Protein AF-A0DHI0-F1 (afdb_monomer)

Mean predicted aligned error: 8.81 Å

Radius of gyration: 30.04 Å; Cα contacts (8 Å, |Δi|>4): 201; chains: 1; bounding box: 58×40×87 Å

Foldseek 3Di:
DDDPDDDPPVPDDLLRVLVSDDDDDDALFKWKFFADSVNQATDAPPTDPVSVDPLDDPVNVRVLRVVLSVLSVVLVVVLVCLVPPDPLVVLVVLLVVLVVLLVVLVVLVVCLVPPDDDNPVSVVSSVVSNVVSVVSVVVSVVVVVPPDRPRDPSQVSSQVVSQVSQVVCCVPPAVVSQWGWDADSRNRIIMIGGD

Secondary structure (DSSP, 8-state):
-PPPP---GGG--HHHHHHH--PPPP-SSEEEEEBPTTSSSB-SS-S-TTTS-TTS-HHHHHHHHHHHHHHHHHHHHHHHHHHT--TTGGGHHHHHHHHHHHHHHHHHHHHHHH-SS-HHHHHHHHHHHHHHHHHHHHHHHHHHHT-------HHHHHHHHHHHHHHHHIIIIIGGGTEEEEE-TTSSEEEEEE-

Organism: Paramecium tetraurelia (NCBI:txid5888)

Structure (mmCIF, N/CA/C/O backbone):
data_AF-A0DHI0-F1
#
_entry.id   AF-A0DHI0-F1
#
loop_
_atom_site.group_PDB
_atom_site.id
_atom_site.type_symbol
_atom_site.label_atom_id
_atom_site.label_alt_id
_atom_site.label_comp_id
_atom_site.label_asym_id
_atom_site.label_entity_id
_atom_site.label_seq_id
_atom_site.pdbx_PDB_ins_code
_atom_site.Cartn_x
_atom_site.Cartn_y
_atom_site.Cartn_z
_atom_site.occupancy
_atom_site.B_iso_or_equiv
_atom_site.auth_seq_id
_atom_site.auth_comp_id
_atom_site.auth_asym_id
_atom_site.auth_atom_id
_atom_site.pdbx_PDB_model_num
ATOM 1 N N . MET A 1 1 ? -7.443 -22.663 31.754 1.00 39.16 1 MET A N 1
ATOM 2 C CA . MET A 1 1 ? -6.409 -22.007 30.922 1.00 39.16 1 MET A CA 1
ATOM 3 C C . MET A 1 1 ? -5.598 -23.071 30.191 1.00 39.16 1 MET A C 1
ATOM 5 O O . MET A 1 1 ? -4.788 -23.740 30.820 1.00 39.16 1 MET A O 1
ATOM 9 N N . LYS A 1 2 ? -5.849 -23.292 28.895 1.00 35.94 2 LYS A N 1
ATOM 10 C CA . LYS A 1 2 ? -5.016 -24.165 28.055 1.00 35.94 2 LYS A CA 1
ATOM 11 C C . LYS A 1 2 ? -3.990 -23.280 27.349 1.00 35.94 2 LYS A C 1
ATOM 13 O O . LYS A 1 2 ? -4.373 -22.403 26.590 1.00 35.94 2 LYS A O 1
ATOM 18 N N . LYS A 1 3 ? -2.700 -23.476 27.632 1.00 39.72 3 LYS A N 1
ATOM 19 C CA . LYS A 1 3 ? -1.619 -22.824 26.880 1.00 39.72 3 LYS A CA 1
ATOM 20 C C . LYS A 1 3 ? -1.656 -23.336 25.437 1.00 39.72 3 LYS A C 1
ATOM 22 O O . LYS A 1 3 ? -1.643 -24.550 25.225 1.00 39.72 3 LYS A O 1
ATOM 27 N N . ALA A 1 4 ? -1.711 -22.422 24.471 1.00 42.56 4 ALA A N 1
ATOM 28 C CA . ALA A 1 4 ? -1.586 -22.747 23.057 1.00 42.56 4 ALA A CA 1
ATOM 29 C C . ALA A 1 4 ? -0.269 -23.506 22.808 1.00 42.56 4 ALA A C 1
ATOM 31 O O . ALA A 1 4 ? 0.790 -23.118 23.306 1.00 42.56 4 ALA A O 1
ATOM 32 N N . LYS A 1 5 ? -0.350 -24.619 22.067 1.00 47.66 5 LYS A N 1
ATOM 33 C CA . LYS A 1 5 ? 0.813 -25.398 21.627 1.00 47.66 5 LYS A CA 1
ATOM 34 C C . LYS A 1 5 ? 1.676 -24.512 20.727 1.00 47.66 5 LYS A C 1
ATOM 36 O O . LYS A 1 5 ? 1.210 -24.079 19.676 1.00 47.66 5 LYS A O 1
ATOM 41 N N . GLY A 1 6 ? 2.914 -24.260 21.148 1.00 44.62 6 GLY A N 1
ATOM 42 C CA . GLY A 1 6 ? 3.924 -23.534 20.380 1.00 44.62 6 GLY A CA 1
ATOM 43 C C . GLY A 1 6 ? 4.352 -24.313 19.138 1.00 44.62 6 GLY A C 1
ATOM 44 O O . GLY A 1 6 ? 5.342 -25.032 19.171 1.00 44.62 6 GLY A O 1
ATOM 45 N N . GLY A 1 7 ? 3.575 -24.201 18.063 1.00 51.09 7 GLY A N 1
ATOM 46 C CA . GLY A 1 7 ? 4.033 -24.483 16.706 1.00 51.09 7 GLY A CA 1
ATOM 47 C C . GLY A 1 7 ? 4.511 -23.185 16.063 1.00 51.09 7 GLY A C 1
ATOM 48 O O . GLY A 1 7 ? 3.902 -22.145 16.301 1.00 51.09 7 GLY A O 1
ATOM 49 N N . ASP A 1 8 ? 5.590 -23.252 15.284 1.00 55.91 8 ASP A N 1
ATOM 50 C CA . ASP A 1 8 ? 6.243 -22.126 14.606 1.00 55.91 8 ASP A CA 1
ATOM 51 C C . ASP A 1 8 ? 5.252 -21.164 13.929 1.00 55.91 8 ASP A C 1
ATOM 53 O O . ASP A 1 8 ? 4.818 -21.353 12.792 1.00 55.91 8 ASP A O 1
ATOM 57 N N . PHE A 1 9 ? 4.916 -20.076 14.623 1.00 60.09 9 PHE A N 1
ATOM 58 C CA . PHE A 1 9 ? 4.139 -18.966 14.068 1.00 60.09 9 PHE A CA 1
ATOM 59 C C . PHE A 1 9 ? 4.970 -18.109 13.100 1.00 60.09 9 PHE A C 1
ATOM 61 O O . PHE A 1 9 ? 4.417 -17.236 12.431 1.00 60.09 9 PHE A O 1
ATOM 68 N N . ASN A 1 10 ? 6.277 -18.358 12.991 1.00 62.91 10 ASN A N 1
ATOM 69 C CA . ASN A 1 10 ? 7.194 -17.539 12.200 1.00 62.91 10 ASN A CA 1
ATOM 70 C C . ASN A 1 10 ? 6.938 -17.611 10.686 1.00 62.91 10 ASN A C 1
ATOM 72 O O . ASN A 1 10 ? 7.265 -16.658 9.987 1.00 62.91 10 ASN A O 1
ATOM 76 N N . PHE A 1 11 ? 6.292 -18.672 10.186 1.00 71.12 11 PHE A N 1
ATOM 77 C CA . PHE A 1 11 ? 6.008 -18.848 8.751 1.00 71.12 11 PHE A CA 1
ATOM 78 C C . PHE A 1 11 ? 4.518 -18.782 8.386 1.00 71.12 11 PHE A C 1
ATOM 80 O O . PHE A 1 11 ? 4.158 -18.924 7.219 1.00 71.12 11 PHE A O 1
ATOM 87 N N . ALA A 1 12 ? 3.634 -18.581 9.366 1.00 76.88 12 ALA A N 1
ATOM 88 C CA . ALA A 1 12 ? 2.200 -18.496 9.113 1.00 76.88 12 ALA A CA 1
ATOM 89 C C . ALA A 1 12 ? 1.828 -17.119 8.541 1.00 76.88 12 ALA A C 1
ATOM 91 O O . ALA A 1 12 ? 2.285 -16.089 9.043 1.00 76.88 12 ALA A O 1
ATOM 92 N N . SER A 1 13 ? 0.951 -17.083 7.535 1.00 82.19 13 SER A N 1
ATOM 93 C CA . SER A 1 13 ? 0.388 -15.817 7.051 1.00 82.19 13 SER A CA 1
ATOM 94 C C . SER A 1 13 ? -0.479 -15.164 8.133 1.00 82.19 13 SER A C 1
ATOM 96 O O . SER A 1 13 ? -1.022 -15.850 8.999 1.00 82.19 13 SER A O 1
ATOM 98 N N . ARG A 1 14 ? -0.663 -13.839 8.091 1.00 80.94 14 ARG A N 1
ATOM 99 C CA . ARG A 1 14 ? -1.493 -13.126 9.081 1.00 80.94 14 ARG A CA 1
ATOM 100 C C . ARG A 1 14 ? -2.906 -13.710 9.204 1.00 80.94 14 ARG A C 1
ATOM 102 O O . ARG A 1 14 ? -3.381 -13.892 10.319 1.00 80.94 14 ARG A O 1
ATOM 109 N N . ALA A 1 15 ? -3.529 -14.087 8.087 1.00 85.19 15 ALA A N 1
ATOM 110 C CA . ALA A 1 15 ? -4.812 -14.794 8.069 1.00 85.19 15 ALA A CA 1
ATOM 111 C C . ALA A 1 15 ? -4.763 -16.125 8.851 1.00 85.19 15 ALA A C 1
ATOM 113 O O . ALA A 1 15 ? -5.601 -16.382 9.710 1.00 85.19 15 ALA A O 1
ATOM 114 N N . GLN A 1 16 ? -3.719 -16.935 8.646 1.00 84.31 16 GLN A N 1
ATOM 115 C CA . GLN A 1 16 ? -3.530 -18.191 9.384 1.00 84.31 16 GLN A CA 1
ATOM 116 C C . GLN A 1 16 ? -3.255 -17.972 10.876 1.00 84.31 16 GLN A C 1
ATOM 118 O O . GLN A 1 16 ? -3.626 -18.812 11.699 1.00 84.31 16 GLN A O 1
ATOM 123 N N . LYS A 1 17 ? -2.585 -16.870 11.237 1.00 86.12 17 LYS A N 1
ATOM 124 C CA . LYS A 1 17 ? -2.389 -16.479 12.639 1.00 86.12 17 LYS A CA 1
ATOM 125 C C . LYS A 1 17 ? -3.726 -16.108 13.278 1.00 86.12 17 LYS A C 1
ATOM 127 O O . LYS A 1 17 ? -4.023 -16.620 14.349 1.00 86.12 17 LYS A O 1
ATOM 132 N N . ILE A 1 18 ? -4.539 -15.301 12.590 1.00 85.69 18 ILE A N 1
ATOM 133 C CA . ILE A 1 18 ? -5.892 -14.893 13.005 1.00 85.69 18 ILE A CA 1
ATOM 134 C C . ILE A 1 18 ? -6.785 -16.110 13.268 1.00 85.69 18 ILE A C 1
ATOM 136 O O . ILE A 1 18 ? -7.438 -16.163 14.306 1.00 85.69 18 ILE A O 1
ATOM 140 N N . ASP A 1 19 ? -6.766 -17.112 12.387 1.00 85.75 19 ASP A N 1
ATOM 141 C CA . ASP A 1 19 ? -7.586 -18.322 12.540 1.00 85.75 19 ASP A CA 1
ATOM 142 C C . ASP A 1 19 ? -7.209 -19.171 13.767 1.00 85.75 19 ASP A C 1
ATOM 144 O O . ASP A 1 19 ? -8.043 -19.900 14.302 1.00 85.75 19 ASP A O 1
ATOM 148 N N . LYS A 1 20 ? -5.952 -19.091 14.220 1.00 85.31 20 LYS A N 1
ATOM 149 C CA . LYS A 1 20 ? -5.434 -19.843 15.376 1.00 85.31 20 LYS A CA 1
ATOM 150 C C . LYS A 1 20 ? -5.414 -19.028 16.670 1.00 85.31 20 LYS A C 1
ATOM 152 O O . LYS A 1 20 ? -5.083 -19.582 17.718 1.00 85.31 20 LYS A O 1
ATOM 157 N N . LEU A 1 21 ? -5.709 -17.731 16.601 1.00 86.25 21 LEU A N 1
ATOM 158 C CA . LEU A 1 21 ? -5.624 -16.825 17.735 1.00 86.25 21 LEU A CA 1
ATOM 159 C C . LEU A 1 21 ? -6.915 -16.870 18.563 1.00 86.25 21 LEU A C 1
ATOM 161 O O . LEU A 1 21 ? -8.022 -16.734 18.042 1.00 86.25 21 LEU A O 1
ATOM 165 N N . GLU A 1 22 ? -6.772 -17.004 19.879 1.00 87.50 22 GLU A N 1
ATOM 166 C CA . GL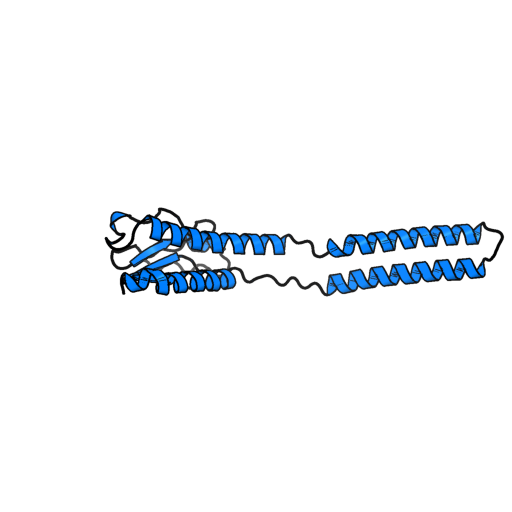U A 1 22 ? -7.878 -16.776 20.806 1.00 87.50 22 GLU A CA 1
ATOM 167 C C . GLU A 1 22 ? -8.019 -15.269 21.053 1.00 87.50 22 GLU A C 1
ATOM 169 O O . GLU A 1 22 ? -7.162 -14.639 21.670 1.00 87.50 22 GLU A O 1
ATOM 174 N N . PHE A 1 23 ? -9.099 -14.682 20.539 1.00 87.19 23 PHE A N 1
ATOM 175 C CA . PHE A 1 23 ? -9.393 -13.264 20.737 1.00 87.19 23 PHE A CA 1
ATOM 176 C C . PHE A 1 23 ? -9.901 -12.989 22.157 1.00 87.19 23 PHE A C 1
ATOM 178 O O . PHE A 1 23 ? -10.693 -13.786 22.675 1.00 87.19 23 PHE A O 1
ATOM 185 N N . PRO A 1 24 ? -9.542 -11.839 22.757 1.00 88.06 24 PRO A N 1
ATOM 186 C CA . PRO A 1 24 ? -10.169 -11.396 23.994 1.00 88.06 24 PRO A CA 1
ATOM 187 C C . PRO A 1 24 ? -11.685 -11.242 23.807 1.00 88.06 24 PRO A C 1
ATOM 189 O O . PRO A 1 24 ? -12.170 -10.908 22.721 1.00 88.06 24 PRO A O 1
ATOM 192 N N . GLN A 1 25 ? -12.439 -11.520 24.870 1.00 87.56 25 GLN A N 1
ATOM 193 C CA . GLN A 1 25 ? -13.885 -11.315 24.877 1.00 87.56 25 GLN A CA 1
ATOM 194 C C . GLN A 1 25 ? -14.201 -9.839 25.112 1.00 87.56 25 GLN A C 1
ATOM 196 O O . GLN A 1 25 ? -13.533 -9.180 25.909 1.00 87.56 25 GLN A O 1
ATOM 201 N N . SER A 1 26 ? -15.221 -9.335 24.419 1.00 88.25 26 SER A N 1
ATOM 202 C CA . SER A 1 26 ? -15.751 -7.999 24.683 1.00 88.25 26 SER A CA 1
ATOM 203 C C . SER A 1 26 ? -16.446 -7.968 26.047 1.00 88.25 26 SER A C 1
ATOM 205 O O . SER A 1 26 ? -17.162 -8.904 26.402 1.00 88.25 26 SER A O 1
ATOM 207 N N . SER A 1 27 ? -16.256 -6.881 26.784 1.00 87.88 27 SER A N 1
ATOM 208 C CA . SER A 1 27 ? -16.926 -6.552 28.042 1.00 87.88 27 SER A CA 1
ATOM 209 C C . SER A 1 27 ? -17.483 -5.125 27.977 1.00 87.88 27 SER A C 1
ATOM 211 O O . SER A 1 27 ? -17.253 -4.408 27.005 1.00 87.88 27 SER A O 1
ATOM 213 N N . GLU A 1 28 ? -18.202 -4.693 29.014 1.00 85.12 28 GLU A N 1
ATOM 214 C CA . GLU A 1 28 ? -18.708 -3.312 29.114 1.00 85.12 28 GLU A CA 1
ATOM 215 C C . GLU A 1 28 ? -17.579 -2.265 29.169 1.00 85.12 28 GLU A C 1
ATOM 217 O O . GLU A 1 28 ? -17.751 -1.132 28.722 1.00 85.12 28 GLU A O 1
ATOM 222 N N . GLU A 1 29 ? -16.404 -2.655 29.669 1.00 88.31 29 GLU A N 1
ATOM 223 C CA . GLU A 1 29 ? -15.220 -1.793 29.774 1.00 88.31 29 GLU A CA 1
ATOM 224 C C . GLU A 1 29 ? -14.326 -1.845 28.527 1.00 88.31 29 GLU A C 1
ATOM 226 O O . GLU A 1 29 ? -13.487 -0.963 28.321 1.00 88.31 29 GLU A O 1
ATOM 231 N N . ARG A 1 30 ? -14.467 -2.890 27.700 1.00 88.94 30 ARG A N 1
ATOM 232 C CA . ARG A 1 30 ? -13.590 -3.142 26.556 1.00 88.94 30 ARG A CA 1
ATOM 233 C C . ARG A 1 30 ? -14.330 -3.798 25.397 1.00 88.94 30 ARG A C 1
ATOM 235 O O . ARG A 1 30 ? -14.680 -4.974 25.449 1.00 88.94 30 ARG A O 1
ATOM 242 N N . PHE A 1 31 ? -14.427 -3.090 24.282 1.00 90.56 31 PHE A N 1
ATOM 243 C CA . PHE A 1 31 ? -15.009 -3.609 23.047 1.00 90.56 31 PHE A CA 1
ATOM 244 C C . PHE A 1 31 ? -13.920 -4.085 22.113 1.00 90.56 31 PHE A C 1
ATOM 246 O O . PHE A 1 31 ? -13.054 -3.301 21.742 1.00 90.56 31 PHE A O 1
ATOM 253 N N . ILE A 1 32 ? -13.991 -5.342 21.687 1.00 91.38 32 ILE A N 1
ATOM 254 C CA . ILE A 1 32 ? -13.031 -5.924 20.753 1.00 91.38 32 ILE A CA 1
ATOM 255 C C . ILE A 1 32 ? -13.655 -6.007 19.363 1.00 91.38 32 ILE A C 1
ATOM 257 O O . ILE A 1 32 ? -14.688 -6.651 19.168 1.00 91.38 32 ILE A O 1
ATOM 261 N N . VAL A 1 33 ? -12.988 -5.416 18.374 1.00 93.38 33 VAL A N 1
ATOM 262 C CA . VAL A 1 33 ? -13.318 -5.579 16.956 1.00 93.38 33 VAL A CA 1
ATOM 263 C C . VAL A 1 33 ? -12.203 -6.366 16.282 1.00 93.38 33 VAL A C 1
ATOM 265 O O . VAL A 1 33 ? -11.088 -5.880 16.088 1.00 93.38 33 VAL A O 1
ATOM 268 N N . LYS A 1 34 ? -12.513 -7.613 15.934 1.00 93.56 34 LYS A N 1
ATOM 269 C CA . LYS A 1 34 ? -11.561 -8.571 15.361 1.00 93.56 34 LYS A CA 1
ATOM 270 C C . LYS A 1 34 ? -11.163 -8.178 13.941 1.00 93.56 34 LYS A C 1
ATOM 272 O O . LYS A 1 34 ? -11.959 -7.593 13.210 1.00 93.56 34 LYS A O 1
ATOM 277 N N . ALA A 1 35 ? -9.964 -8.558 13.518 1.00 93.31 35 ALA A N 1
ATOM 278 C CA . ALA A 1 35 ? -9.569 -8.484 12.117 1.00 93.31 35 ALA A CA 1
ATOM 279 C C . ALA A 1 35 ? -10.417 -9.421 11.237 1.00 93.31 35 ALA A C 1
ATOM 281 O O . ALA A 1 35 ? -10.951 -10.440 11.690 1.00 93.31 35 ALA A O 1
ATOM 282 N N . ASN A 1 36 ? -10.540 -9.082 9.955 1.00 92.50 36 ASN A N 1
ATOM 283 C CA . ASN A 1 36 ? -11.166 -9.964 8.971 1.00 92.50 36 ASN A CA 1
ATOM 284 C C . ASN A 1 36 ? -10.355 -11.256 8.793 1.00 92.50 36 ASN A C 1
ATOM 286 O O . ASN A 1 36 ? -9.142 -11.277 8.995 1.00 92.50 36 ASN A O 1
ATOM 290 N N . LYS A 1 37 ? -11.027 -12.342 8.388 1.00 88.44 37 LYS A N 1
ATOM 291 C CA . LYS A 1 37 ? -10.382 -13.654 8.173 1.00 88.44 37 LYS A CA 1
ATOM 292 C C . LYS A 1 37 ? -9.317 -13.630 7.073 1.00 88.44 37 LYS A C 1
ATOM 294 O O . LYS A 1 37 ? -8.385 -14.419 7.102 1.00 88.44 37 LYS A O 1
ATOM 299 N N . ASP A 1 38 ? -9.441 -12.714 6.119 1.00 86.38 38 ASP A N 1
ATOM 300 C CA . ASP A 1 38 ? -8.449 -12.478 5.065 1.00 86.38 38 ASP A CA 1
ATOM 301 C C . ASP A 1 38 ? -7.217 -11.691 5.558 1.00 86.38 38 ASP A C 1
ATOM 303 O O . ASP A 1 38 ? -6.248 -11.531 4.818 1.00 86.38 38 ASP A O 1
ATOM 307 N N . GLY A 1 39 ? -7.227 -11.207 6.805 1.00 85.12 39 GLY A N 1
ATOM 308 C CA . GLY A 1 39 ? -6.171 -10.380 7.380 1.00 85.12 39 GLY A CA 1
ATOM 309 C C . GLY A 1 39 ? -6.181 -8.924 6.908 1.00 85.12 39 GLY A C 1
ATOM 310 O O . GLY A 1 39 ? -5.247 -8.192 7.235 1.00 85.12 39 GLY A O 1
ATOM 311 N N . VAL A 1 40 ? -7.207 -8.473 6.171 1.00 89.88 40 VAL A N 1
ATOM 312 C CA . VAL A 1 40 ? -7.287 -7.103 5.642 1.00 89.88 40 VAL A CA 1
ATOM 313 C C . VAL A 1 40 ? -8.437 -6.329 6.293 1.00 89.88 40 VAL A C 1
ATOM 315 O O . VAL A 1 40 ? -9.613 -6.444 5.941 1.00 89.88 40 VAL A O 1
ATOM 318 N N . GLY A 1 41 ? -8.073 -5.454 7.231 1.00 93.12 41 GLY A N 1
ATOM 319 C CA . GLY A 1 41 ? -9.021 -4.615 7.967 1.00 93.12 41 GLY A CA 1
ATOM 320 C C . GLY A 1 41 ? -9.781 -5.381 9.050 1.00 93.12 41 GLY A C 1
ATOM 321 O O . GLY A 1 41 ? -9.312 -6.411 9.532 1.00 93.12 41 GLY A O 1
ATOM 322 N N . PHE A 1 42 ? -10.942 -4.861 9.447 1.00 94.75 42 PHE A N 1
ATOM 323 C CA . PHE A 1 42 ? -11.663 -5.316 10.635 1.00 94.75 42 PHE A CA 1
ATOM 324 C C . PHE A 1 42 ? -13.078 -5.789 10.305 1.00 94.75 42 PHE A C 1
ATOM 326 O O . PHE A 1 42 ? -13.681 -5.369 9.311 1.00 94.75 42 PHE A O 1
ATOM 333 N N . GLN A 1 43 ? -13.582 -6.700 11.134 1.00 91.94 43 GLN A N 1
ATOM 334 C CA . GLN A 1 43 ? -14.912 -7.272 11.008 1.00 91.94 43 GLN A CA 1
ATOM 335 C C . GLN A 1 43 ? -15.951 -6.230 11.380 1.00 91.94 43 GLN A C 1
ATOM 337 O O . GLN A 1 43 ? -15.915 -5.618 12.447 1.00 91.94 43 GLN A O 1
ATOM 342 N N . TRP A 1 44 ? -16.895 -6.042 10.469 1.00 81.75 44 TRP A N 1
ATOM 343 C CA . TRP A 1 44 ? -18.016 -5.146 10.672 1.00 81.75 44 TRP A CA 1
ATOM 344 C C . TRP A 1 44 ? -19.192 -5.916 11.284 1.00 81.75 44 TRP A C 1
ATOM 346 O O . TRP A 1 44 ? -19.439 -7.060 10.903 1.00 81.75 44 TRP A O 1
ATOM 356 N N . LYS A 1 45 ? -19.931 -5.288 12.210 1.00 79.06 45 LYS A N 1
ATOM 357 C CA . LYS A 1 45 ? -21.155 -5.832 12.837 1.00 79.06 45 LYS A CA 1
ATOM 358 C C . LYS A 1 45 ? -20.991 -7.135 13.636 1.00 79.06 45 LYS A C 1
ATOM 360 O O . LYS A 1 45 ? -21.959 -7.859 13.838 1.00 79.06 45 LYS A O 1
ATOM 365 N N . THR A 1 46 ? -19.785 -7.454 14.099 1.00 74.62 46 THR A N 1
ATOM 366 C CA . THR A 1 46 ? -19.514 -8.651 14.924 1.00 74.62 46 THR A CA 1
ATOM 367 C C . THR A 1 46 ? -19.492 -8.377 16.427 1.00 74.62 46 THR A C 1
ATOM 369 O O . THR A 1 46 ? -19.114 -9.251 17.204 1.00 74.62 46 THR A O 1
ATOM 372 N N . TYR A 1 47 ? -19.856 -7.166 16.841 1.00 75.69 47 TYR A N 1
ATOM 373 C CA . TYR A 1 47 ? -19.914 -6.759 18.240 1.00 75.69 47 TYR A CA 1
ATOM 374 C C . TYR A 1 47 ? -21.350 -6.847 18.771 1.00 75.69 47 TYR A C 1
ATOM 376 O O . TYR A 1 47 ? -22.309 -6.716 18.013 1.00 75.69 47 TYR A O 1
ATOM 384 N N . ASP A 1 48 ? -21.496 -7.071 20.077 1.00 80.19 48 ASP A N 1
ATOM 385 C CA . ASP A 1 48 ? -22.807 -7.053 20.726 1.00 80.19 48 ASP A CA 1
ATOM 386 C C . ASP A 1 48 ? -23.248 -5.599 20.943 1.00 80.19 48 ASP A C 1
ATOM 388 O O . ASP A 1 48 ? -22.649 -4.861 21.727 1.00 80.19 48 ASP A O 1
ATOM 392 N N . GLU A 1 49 ? -24.295 -5.182 20.231 1.00 79.88 49 GLU A N 1
ATOM 393 C CA . GLU A 1 49 ? -24.877 -3.839 20.334 1.00 79.88 49 GLU A CA 1
ATOM 394 C C . GLU A 1 49 ? -25.358 -3.515 21.748 1.00 79.88 49 GLU A C 1
ATOM 396 O O . GLU A 1 49 ? -25.369 -2.348 22.127 1.00 79.88 49 GLU A O 1
ATOM 401 N N . LYS A 1 50 ? -25.716 -4.527 22.547 1.00 79.88 50 LYS A N 1
ATOM 402 C CA . LYS A 1 50 ? -26.153 -4.325 23.933 1.00 79.88 50 LYS A CA 1
ATOM 403 C C . LYS A 1 50 ? -25.022 -3.869 24.838 1.00 79.88 50 LYS A C 1
ATOM 405 O O . LYS A 1 50 ? -25.285 -3.214 25.839 1.00 79.88 50 LYS A O 1
ATOM 410 N N . LEU A 1 51 ? -23.789 -4.240 24.497 1.00 79.25 51 LEU A N 1
ATOM 411 C CA . LEU A 1 51 ? -22.621 -3.821 25.251 1.00 79.25 51 LEU A CA 1
ATOM 412 C C . LEU A 1 51 ? -22.255 -2.376 24.914 1.00 79.25 51 LEU A C 1
ATOM 414 O O . LEU A 1 51 ? -21.659 -1.715 25.758 1.00 79.25 51 LEU A O 1
ATOM 418 N N . LEU A 1 52 ? -22.568 -1.885 23.703 1.00 76.94 52 LEU A N 1
ATOM 419 C CA . LEU A 1 52 ? -22.273 -0.505 23.319 1.00 76.94 52 LEU A CA 1
ATOM 420 C C . LEU A 1 52 ? -22.978 0.426 24.313 1.00 76.94 52 LEU A C 1
ATOM 422 O O . LEU A 1 52 ? -24.205 0.527 24.332 1.00 76.94 52 LEU A O 1
ATOM 426 N N . GLY A 1 53 ? -22.194 1.055 25.189 1.00 69.94 53 GLY A N 1
ATOM 427 C CA . GLY A 1 53 ? -22.727 1.888 26.260 1.00 69.94 53 GLY A CA 1
ATOM 428 C C . GLY A 1 53 ? -23.613 3.014 25.722 1.00 69.94 53 GLY A C 1
ATOM 429 O O . GLY A 1 53 ? -23.522 3.407 24.561 1.00 69.94 53 GLY A O 1
ATOM 430 N N . ARG A 1 54 ? -24.439 3.607 26.592 1.00 72.75 54 ARG A N 1
ATOM 431 C CA . ARG A 1 54 ? -25.416 4.652 26.210 1.00 72.75 54 ARG A CA 1
ATOM 432 C C . ARG A 1 54 ? -24.806 5.887 25.526 1.00 72.75 54 ARG A C 1
ATOM 434 O O . ARG A 1 54 ? -25.533 6.657 24.908 1.00 72.75 54 ARG A O 1
ATOM 441 N N . ASN A 1 55 ? -23.495 6.088 25.646 1.00 81.06 55 ASN A N 1
ATOM 442 C CA . ASN A 1 55 ? -22.812 7.317 25.244 1.00 81.06 55 ASN A CA 1
ATOM 443 C C . ASN A 1 55 ? -22.236 7.269 23.816 1.00 81.06 55 ASN A C 1
ATOM 445 O O . ASN A 1 55 ? -21.857 8.311 23.263 1.00 81.06 55 ASN A O 1
ATOM 449 N N . ILE A 1 56 ? -22.166 6.088 23.193 1.00 87.00 56 ILE A N 1
ATOM 450 C CA . ILE A 1 56 ? -21.679 5.933 21.821 1.00 87.00 56 ILE A CA 1
ATOM 451 C C . ILE A 1 56 ? -22.816 5.452 20.942 1.00 87.00 56 ILE A C 1
ATOM 453 O O . ILE A 1 56 ? -23.349 4.362 21.112 1.00 87.00 56 ILE A O 1
ATOM 457 N N . ASP A 1 57 ? -23.144 6.282 19.961 1.00 89.69 57 ASP A N 1
ATOM 458 C CA . ASP A 1 57 ? -24.081 5.892 18.931 1.00 89.69 57 ASP A CA 1
ATOM 459 C C . ASP A 1 57 ? -23.456 4.832 18.013 1.00 89.69 57 ASP A C 1
ATOM 461 O O . ASP A 1 57 ? -22.291 4.930 17.602 1.00 89.69 57 ASP A O 1
ATOM 465 N N . LYS A 1 58 ? -24.262 3.825 17.674 1.00 89.69 58 LYS A N 1
ATOM 466 C CA . LYS A 1 58 ? -23.857 2.696 16.840 1.00 89.69 58 LYS A CA 1
ATOM 467 C C . LYS A 1 58 ? -23.306 3.152 15.493 1.00 89.69 58 LYS A C 1
ATOM 469 O O . LYS A 1 58 ? -22.301 2.610 15.046 1.00 89.69 58 LYS A O 1
ATOM 474 N N . GLN A 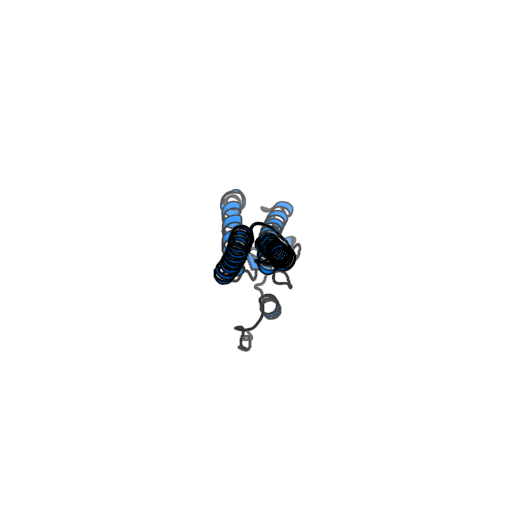1 59 ? -23.918 4.156 14.866 1.00 91.44 59 GLN A N 1
ATOM 475 C CA . GLN A 1 59 ? -23.472 4.663 13.571 1.00 91.44 59 GLN A CA 1
ATOM 476 C C . GLN A 1 59 ? -22.075 5.275 13.678 1.00 91.44 59 GLN A C 1
ATOM 478 O O . GLN A 1 59 ? -21.244 5.072 12.798 1.00 91.44 59 GLN A O 1
ATOM 483 N N . THR A 1 60 ? -21.791 5.989 14.769 1.00 91.81 60 THR A N 1
ATOM 484 C CA . THR A 1 60 ? -20.459 6.568 15.008 1.00 91.81 60 THR A CA 1
ATOM 485 C C . THR A 1 60 ?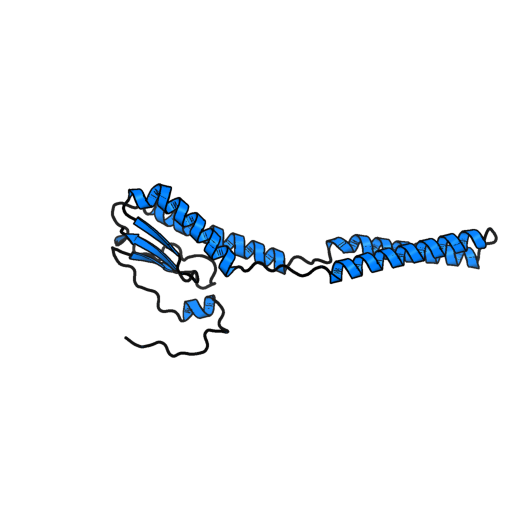 -19.405 5.471 15.146 1.00 91.81 60 THR A C 1
ATOM 487 O O . THR A 1 60 ? -18.362 5.537 14.497 1.00 91.81 60 THR A O 1
ATOM 490 N N . PHE A 1 61 ? -19.706 4.437 15.935 1.00 93.00 61 PHE A N 1
ATOM 491 C CA . PHE A 1 61 ? -18.831 3.279 16.111 1.00 93.00 61 PHE A CA 1
ATOM 492 C C . PHE A 1 61 ? -18.583 2.544 14.788 1.00 93.00 61 PHE A C 1
ATOM 494 O O . PHE A 1 61 ? -17.435 2.338 14.389 1.00 93.00 61 PHE A O 1
ATOM 501 N N . ASP A 1 62 ? -19.659 2.207 14.076 1.00 93.12 62 ASP A N 1
ATOM 502 C CA . ASP A 1 62 ? -19.616 1.526 12.783 1.00 93.12 62 ASP A CA 1
ATOM 503 C C . ASP A 1 62 ? -18.797 2.313 11.759 1.00 93.12 62 ASP A C 1
ATOM 505 O O . ASP A 1 62 ? -17.959 1.738 11.064 1.00 93.12 62 ASP A O 1
ATOM 509 N N . ASN A 1 63 ? -18.987 3.633 11.697 1.00 94.56 63 ASN A N 1
ATOM 510 C CA . ASN A 1 63 ? -18.234 4.505 10.802 1.00 94.56 63 ASN A CA 1
ATOM 511 C C . ASN A 1 63 ? -16.736 4.487 11.129 1.00 94.56 63 ASN A C 1
ATOM 513 O O . ASN A 1 63 ? -15.922 4.389 10.213 1.00 94.56 63 ASN A O 1
ATOM 517 N N . THR A 1 64 ? -16.354 4.526 12.410 1.00 95.38 64 THR A N 1
ATOM 518 C CA . THR A 1 64 ? -14.941 4.447 12.812 1.00 95.38 64 THR A CA 1
ATOM 519 C C . THR A 1 64 ? -14.302 3.123 12.382 1.00 95.38 64 THR A C 1
ATOM 521 O O . THR A 1 64 ? -13.214 3.116 11.801 1.00 95.38 64 THR A O 1
ATOM 524 N N . VAL A 1 65 ? -14.986 1.996 12.602 1.00 95.44 65 VAL A N 1
ATOM 525 C CA . VAL A 1 65 ? -14.500 0.665 12.195 1.00 95.44 65 VAL A CA 1
ATOM 526 C C . VAL A 1 65 ? -14.427 0.536 10.670 1.00 95.44 65 VAL A C 1
ATOM 528 O O . VAL A 1 65 ? -13.455 -0.008 10.128 1.00 95.44 65 VAL A O 1
ATOM 531 N N . ALA A 1 66 ? -15.437 1.042 9.960 1.00 95.25 66 ALA A N 1
ATOM 532 C CA . ALA A 1 66 ? -15.492 1.026 8.503 1.00 95.25 66 ALA A CA 1
ATOM 533 C C . ALA A 1 66 ? -14.347 1.841 7.891 1.00 95.25 66 ALA A C 1
ATOM 535 O O . ALA A 1 66 ? -13.699 1.383 6.948 1.00 95.25 66 ALA A O 1
ATOM 536 N N . GLU A 1 67 ? -14.046 3.006 8.458 1.00 96.44 67 GLU A N 1
ATOM 537 C CA . GLU A 1 67 ? -12.944 3.860 8.025 1.00 96.44 67 GLU A CA 1
ATOM 538 C C . GLU A 1 67 ? -11.572 3.242 8.303 1.00 96.44 67 GLU A C 1
ATOM 540 O O . GLU A 1 67 ? -10.738 3.175 7.399 1.00 96.44 67 GLU A O 1
ATOM 545 N N . ALA A 1 68 ? -11.355 2.676 9.493 1.00 96.44 68 ALA A N 1
ATOM 546 C CA . ALA A 1 68 ? -10.135 1.921 9.788 1.00 96.44 68 ALA A CA 1
ATOM 547 C C . ALA A 1 68 ? -9.941 0.753 8.799 1.00 96.44 68 ALA A C 1
ATOM 549 O O . ALA A 1 68 ? -8.851 0.529 8.268 1.00 96.44 68 ALA A O 1
ATOM 550 N N . THR A 1 69 ? -11.025 0.047 8.472 1.00 96.31 69 THR A N 1
ATOM 551 C CA . THR A 1 69 ? -11.023 -1.024 7.466 1.00 96.31 69 THR A CA 1
ATOM 552 C C . THR A 1 69 ? -10.717 -0.494 6.064 1.00 96.31 69 THR A C 1
ATOM 554 O O . THR A 1 69 ? -9.957 -1.119 5.319 1.00 96.31 69 THR A O 1
ATOM 557 N N . ARG A 1 70 ? -11.270 0.666 5.692 1.00 96.62 70 ARG A N 1
ATOM 558 C CA . ARG A 1 70 ? -11.011 1.336 4.411 1.00 96.62 70 ARG A CA 1
ATOM 559 C C . ARG A 1 70 ? -9.534 1.697 4.262 1.00 96.62 70 ARG A C 1
ATOM 561 O O . ARG A 1 70 ? -8.964 1.427 3.207 1.00 96.62 70 ARG A O 1
ATOM 568 N N . ILE A 1 71 ? -8.906 2.222 5.314 1.00 96.62 71 ILE A N 1
ATOM 569 C CA . ILE A 1 71 ? -7.466 2.523 5.351 1.00 96.62 71 ILE A CA 1
ATOM 570 C C . ILE A 1 71 ? -6.645 1.260 5.060 1.00 96.62 71 ILE A C 1
ATOM 572 O O . ILE A 1 71 ? -5.825 1.263 4.140 1.00 96.62 71 ILE A O 1
ATOM 576 N N . CYS A 1 72 ? -6.911 0.156 5.767 1.00 95.69 72 CYS A N 1
ATOM 577 C CA . CYS A 1 72 ? -6.206 -1.112 5.548 1.00 95.69 72 CYS A CA 1
ATOM 578 C C . CYS A 1 72 ? -6.344 -1.623 4.108 1.00 95.69 72 CYS A C 1
ATOM 580 O O . CYS A 1 72 ? -5.356 -2.050 3.507 1.00 95.69 72 CYS A O 1
ATOM 582 N N . ARG A 1 73 ? -7.555 -1.558 3.535 1.00 95.00 73 ARG A N 1
ATOM 583 C CA . ARG A 1 73 ? -7.814 -1.980 2.148 1.00 95.00 73 ARG A CA 1
ATOM 584 C C . ARG A 1 73 ? -7.109 -1.098 1.126 1.00 95.00 73 ARG A C 1
ATOM 586 O O . ARG A 1 73 ? -6.634 -1.616 0.120 1.00 95.00 73 ARG A O 1
ATOM 593 N N . ASN A 1 74 ? -7.047 0.211 1.356 1.00 95.62 74 ASN A N 1
ATOM 594 C CA . ASN A 1 74 ? -6.361 1.131 0.453 1.00 95.62 74 ASN A CA 1
ATOM 595 C C . ASN A 1 74 ? -4.856 0.849 0.418 1.00 95.62 74 ASN A C 1
ATOM 597 O O . ASN A 1 74 ? -4.305 0.713 -0.670 1.00 95.62 74 ASN A O 1
ATOM 601 N N . LEU A 1 75 ? -4.228 0.651 1.580 1.00 94.19 75 LEU A N 1
ATOM 602 C CA . LEU A 1 75 ? -2.812 0.274 1.662 1.00 94.19 75 LEU A CA 1
ATOM 603 C C . LEU A 1 75 ? -2.543 -1.101 1.039 1.00 94.19 75 LEU A C 1
ATOM 605 O O . LEU A 1 75 ? -1.560 -1.278 0.327 1.00 94.19 75 LEU A O 1
ATOM 609 N N . TRP A 1 76 ? -3.447 -2.066 1.239 1.00 92.88 76 TRP A N 1
ATOM 610 C CA . TRP A 1 76 ? -3.356 -3.364 0.567 1.00 92.88 76 TRP A CA 1
ATOM 611 C C . TRP A 1 76 ? -3.385 -3.221 -0.959 1.00 92.88 76 TRP A C 1
ATOM 613 O O . TRP A 1 76 ? -2.549 -3.791 -1.653 1.00 92.88 76 TRP A O 1
ATOM 623 N N . ARG A 1 77 ? -4.322 -2.427 -1.491 1.00 92.56 77 ARG A N 1
ATOM 624 C CA . ARG A 1 77 ? -4.427 -2.155 -2.933 1.00 92.56 77 ARG A CA 1
ATOM 625 C C . ARG A 1 77 ? -3.204 -1.429 -3.476 1.00 92.56 77 ARG A C 1
ATOM 627 O O . ARG A 1 77 ? -2.791 -1.710 -4.595 1.00 92.56 77 ARG A O 1
ATOM 634 N N . GLU A 1 78 ? -2.648 -0.500 -2.709 1.00 91.25 78 GLU A N 1
ATOM 635 C CA . GLU A 1 78 ? -1.428 0.212 -3.077 1.00 91.25 78 GLU A CA 1
ATOM 636 C C . GLU A 1 78 ? -0.240 -0.741 -3.186 1.00 91.25 78 GLU A C 1
ATOM 638 O O . GLU A 1 78 ? 0.397 -0.773 -4.236 1.00 91.25 78 GLU A O 1
ATOM 643 N N . LYS A 1 79 ? -0.040 -1.606 -2.188 1.00 89.56 79 LYS A N 1
ATOM 644 C CA . LYS A 1 79 ? 0.977 -2.660 -2.241 1.00 89.56 79 LYS A CA 1
ATOM 645 C C . LYS A 1 79 ? 0.778 -3.607 -3.425 1.00 89.56 79 LYS A C 1
ATOM 647 O O . LYS A 1 79 ? 1.718 -3.860 -4.164 1.00 89.56 79 LYS A O 1
ATOM 652 N N . GLN A 1 80 ? -0.444 -4.087 -3.654 1.00 89.94 80 GLN A N 1
ATOM 653 C CA . GLN A 1 80 ? -0.744 -4.941 -4.811 1.00 89.94 80 GLN A CA 1
ATOM 654 C C . GLN A 1 80 ? -0.425 -4.233 -6.136 1.00 89.94 80 GLN A C 1
ATOM 656 O O . GLN A 1 80 ? 0.121 -4.827 -7.062 1.00 89.94 80 GLN A O 1
ATOM 661 N N . ARG A 1 81 ? -0.721 -2.933 -6.233 1.00 87.19 81 ARG A N 1
ATOM 662 C CA . ARG A 1 81 ? -0.371 -2.124 -7.404 1.00 87.19 81 ARG A CA 1
ATOM 663 C C . ARG A 1 81 ? 1.142 -1.986 -7.567 1.00 87.19 81 ARG A C 1
ATOM 665 O O . ARG A 1 81 ? 1.597 -1.996 -8.703 1.00 87.19 81 ARG A O 1
ATOM 672 N N . GLU A 1 82 ? 1.899 -1.839 -6.483 1.00 85.62 82 GLU A N 1
ATOM 673 C CA . GLU A 1 82 ? 3.368 -1.807 -6.507 1.00 85.62 82 GLU A CA 1
ATOM 674 C C . GLU A 1 82 ? 3.955 -3.150 -6.954 1.00 85.62 82 GLU A C 1
ATOM 676 O O . GLU A 1 82 ? 4.794 -3.169 -7.849 1.00 85.62 82 GLU A O 1
ATOM 681 N N . GLU A 1 83 ? 3.457 -4.266 -6.417 1.00 84.12 83 GLU A N 1
ATOM 682 C CA . GLU A 1 83 ? 3.879 -5.627 -6.782 1.00 84.12 83 GLU A CA 1
ATOM 683 C C . GLU A 1 83 ? 3.581 -5.957 -8.254 1.00 84.12 83 GLU A C 1
ATOM 685 O O . GLU A 1 83 ? 4.379 -6.607 -8.927 1.00 84.12 83 GLU A O 1
ATOM 690 N N . HIS A 1 84 ? 2.452 -5.479 -8.784 1.00 82.19 84 HIS A N 1
ATOM 691 C CA . HIS A 1 84 ? 2.065 -5.679 -10.183 1.00 82.19 84 HIS A CA 1
ATOM 692 C C . HIS A 1 84 ? 2.595 -4.605 -11.143 1.00 82.19 84 HIS A C 1
ATOM 694 O O . HIS A 1 84 ? 2.369 -4.693 -12.359 1.00 82.19 84 HIS A O 1
ATOM 700 N N . LYS A 1 85 ? 3.277 -3.571 -10.641 1.00 80.50 85 LYS A N 1
ATOM 701 C CA . LYS A 1 85 ? 3.852 -2.529 -11.488 1.00 80.50 85 LYS A CA 1
ATOM 702 C C . LYS A 1 85 ? 5.091 -3.089 -12.163 1.00 80.50 85 LYS A C 1
ATOM 704 O O . LYS A 1 85 ? 6.160 -3.133 -11.574 1.00 80.50 85 LYS A O 1
ATOM 709 N N . ASP A 1 86 ? 4.941 -3.466 -13.425 1.00 77.88 86 ASP A N 1
ATOM 710 C CA . ASP A 1 86 ? 6.069 -3.844 -14.267 1.00 77.88 86 ASP A CA 1
ATOM 711 C C . ASP A 1 86 ? 7.013 -2.633 -14.438 1.00 77.88 86 ASP A C 1
ATOM 713 O O . ASP A 1 86 ? 6.643 -1.657 -15.110 1.00 77.88 86 ASP A O 1
ATOM 717 N N . PRO A 1 87 ? 8.217 -2.663 -13.833 1.00 72.31 87 PRO A N 1
ATOM 718 C CA . PRO A 1 87 ? 9.144 -1.539 -13.875 1.00 72.31 87 PRO A CA 1
ATOM 719 C C . PRO A 1 87 ? 9.706 -1.322 -15.287 1.00 72.31 87 PRO A C 1
ATOM 721 O O . PRO A 1 87 ? 10.155 -0.223 -15.612 1.00 72.31 87 PRO A O 1
ATOM 724 N N . THR A 1 88 ? 9.633 -2.334 -16.158 1.00 77.31 88 THR A N 1
ATOM 725 C CA . THR A 1 88 ? 10.183 -2.288 -17.516 1.00 77.31 88 THR A CA 1
ATOM 726 C C . THR A 1 88 ? 9.255 -1.599 -18.514 1.00 77.31 88 THR A C 1
ATOM 728 O O . THR A 1 88 ? 9.735 -1.075 -19.521 1.00 77.31 88 THR A O 1
ATOM 731 N N . LYS A 1 89 ? 7.945 -1.495 -18.224 1.00 85.06 89 LYS A N 1
ATOM 732 C CA . LYS A 1 89 ? 6.953 -0.863 -19.121 1.00 85.06 89 LYS A CA 1
ATOM 733 C C . LYS A 1 89 ? 7.316 0.563 -19.519 1.00 85.06 89 LYS A C 1
ATOM 735 O O . LYS A 1 89 ? 7.118 0.942 -20.668 1.00 85.06 89 LYS A O 1
ATOM 740 N N . ALA A 1 90 ? 7.883 1.341 -18.598 1.00 83.88 90 ALA A N 1
ATOM 741 C CA . ALA A 1 90 ? 8.295 2.716 -18.878 1.00 83.88 90 ALA A CA 1
ATOM 742 C C . ALA A 1 90 ? 9.434 2.806 -19.914 1.00 83.88 90 ALA A C 1
ATOM 744 O O . ALA A 1 90 ? 9.564 3.820 -20.597 1.00 83.88 90 ALA A O 1
ATOM 745 N N . TYR A 1 91 ? 10.237 1.748 -20.055 1.00 87.56 91 TYR A N 1
ATOM 746 C CA . TYR A 1 91 ? 11.407 1.704 -20.935 1.00 87.56 91 TYR A CA 1
ATOM 747 C C . TYR A 1 91 ? 11.155 0.964 -22.256 1.00 87.56 91 TYR A C 1
ATOM 749 O O . TYR A 1 91 ? 11.983 1.047 -23.164 1.00 87.56 91 TYR A O 1
ATOM 757 N N . GLN A 1 92 ? 10.006 0.296 -22.408 1.00 89.12 92 GLN A N 1
ATOM 758 C CA . GLN A 1 92 ? 9.618 -0.386 -23.649 1.00 89.12 92 GLN A CA 1
ATOM 759 C C . GLN A 1 92 ? 9.662 0.530 -24.888 1.00 89.12 92 GLN A C 1
ATOM 761 O O . GLN A 1 92 ? 10.239 0.111 -25.892 1.00 89.12 92 GLN A O 1
ATOM 766 N N . PRO A 1 93 ? 9.164 1.788 -24.853 1.00 92.06 93 PRO A N 1
ATOM 767 C CA . PRO A 1 93 ? 9.265 2.688 -26.003 1.00 92.06 93 PRO A CA 1
ATOM 768 C C . PRO A 1 93 ? 10.711 2.968 -26.424 1.00 92.06 93 PRO A C 1
ATOM 770 O O . PRO A 1 93 ? 11.004 3.010 -27.615 1.00 92.06 93 PRO A O 1
ATOM 773 N N . LEU A 1 94 ? 11.626 3.107 -25.457 1.00 91.19 94 LEU A N 1
ATOM 774 C CA . LEU A 1 94 ? 13.047 3.327 -25.736 1.00 91.19 94 LEU A CA 1
ATOM 775 C C . LEU A 1 94 ? 13.663 2.126 -26.464 1.00 91.19 94 LEU A C 1
ATOM 777 O O . LEU A 1 94 ? 14.413 2.309 -27.418 1.00 91.19 94 LEU A O 1
ATOM 781 N N . LEU A 1 95 ? 13.312 0.903 -26.053 1.00 90.56 95 LEU A N 1
ATOM 782 C CA . LEU A 1 95 ? 13.761 -0.316 -26.729 1.00 90.56 95 LEU A CA 1
ATOM 783 C C . LEU A 1 95 ? 13.212 -0.410 -28.156 1.00 90.56 95 LEU A C 1
ATOM 785 O O . LEU A 1 95 ? 13.963 -0.761 -29.063 1.00 90.56 95 LEU A O 1
ATOM 789 N N . TYR A 1 96 ? 11.945 -0.048 -28.384 1.00 94.00 96 TYR A N 1
ATOM 790 C CA . TYR A 1 96 ? 11.380 -0.013 -29.737 1.00 94.00 96 TYR A CA 1
ATOM 791 C C . TYR A 1 96 ? 12.092 0.999 -30.637 1.00 94.00 96 TYR A C 1
ATOM 793 O O . TYR A 1 96 ? 12.370 0.690 -31.796 1.00 94.00 96 TYR A O 1
ATOM 801 N N . VAL A 1 97 ? 12.455 2.169 -30.103 1.00 94.94 97 VAL A N 1
ATOM 802 C CA . VAL A 1 97 ? 13.276 3.152 -30.825 1.00 94.94 97 VAL A CA 1
ATOM 803 C C . VAL A 1 97 ? 14.650 2.568 -31.159 1.00 94.94 97 VAL A C 1
ATOM 805 O O . VAL A 1 97 ? 15.081 2.674 -32.304 1.00 94.94 97 VAL A O 1
ATOM 808 N N . SER A 1 98 ? 15.318 1.892 -30.221 1.00 93.62 98 SER A N 1
ATOM 809 C CA . SER A 1 98 ? 16.607 1.239 -30.492 1.00 93.62 98 SER A CA 1
ATOM 810 C C . SER A 1 98 ? 16.510 0.186 -31.598 1.00 93.62 98 SER A C 1
ATOM 812 O O . SER A 1 98 ? 17.352 0.162 -32.493 1.00 93.62 98 SER A O 1
ATOM 814 N N . VAL A 1 99 ? 15.470 -0.655 -31.584 1.00 95.44 99 VAL A N 1
ATOM 815 C CA . VAL A 1 99 ? 15.230 -1.657 -32.638 1.00 95.44 99 VAL A CA 1
ATOM 816 C C . VAL A 1 99 ? 14.998 -0.982 -33.989 1.00 95.44 99 VAL A C 1
ATOM 818 O O . VAL A 1 99 ? 15.576 -1.397 -34.993 1.00 95.44 99 VAL A O 1
ATOM 821 N N . PHE A 1 100 ? 14.208 0.092 -34.021 1.00 97.12 100 PHE A N 1
ATOM 822 C CA . PHE A 1 100 ? 13.982 0.866 -35.238 1.00 97.12 100 PHE A CA 1
ATOM 823 C C . PHE A 1 100 ? 15.280 1.476 -35.791 1.00 97.12 100 PHE A C 1
ATOM 825 O O . PHE A 1 100 ? 15.532 1.394 -36.991 1.00 97.12 100 PHE A O 1
ATOM 832 N N . LEU A 1 101 ? 16.142 2.024 -34.929 1.00 95.94 101 LEU A N 1
ATOM 833 C CA . LEU A 1 101 ? 17.447 2.558 -35.331 1.00 95.94 101 LEU A CA 1
ATOM 834 C C . LEU A 1 101 ? 18.361 1.471 -35.912 1.00 95.94 101 LEU A C 1
ATOM 836 O O . LEU A 1 101 ? 19.037 1.718 -36.907 1.00 95.94 101 LEU A O 1
ATOM 840 N N . ILE A 1 102 ? 18.349 0.260 -35.349 1.00 95.44 102 ILE A N 1
ATOM 841 C CA . ILE A 1 102 ? 19.108 -0.877 -35.893 1.00 95.44 102 ILE A CA 1
ATOM 842 C C . ILE A 1 102 ? 18.612 -1.238 -37.299 1.00 95.44 102 ILE A C 1
ATOM 844 O O . ILE A 1 102 ? 19.426 -1.417 -38.206 1.00 95.44 102 ILE A O 1
ATOM 848 N N . LEU A 1 103 ? 17.293 -1.293 -37.511 1.00 96.31 103 LEU A N 1
ATOM 849 C CA . LEU A 1 103 ? 16.715 -1.537 -38.838 1.00 96.31 103 LEU A CA 1
ATOM 850 C C . LEU A 1 103 ? 17.095 -0.432 -39.830 1.00 96.31 103 LEU A C 1
ATOM 852 O O . LEU A 1 103 ? 17.469 -0.721 -40.965 1.00 96.31 103 LEU A O 1
ATOM 856 N N . LEU A 1 104 ? 17.056 0.828 -39.397 1.00 95.38 104 LEU A N 1
ATOM 857 C CA . LEU A 1 104 ? 17.447 1.965 -40.223 1.00 95.38 104 LEU A CA 1
ATOM 858 C C . LEU A 1 104 ? 18.935 1.901 -40.606 1.00 95.38 104 LEU A C 1
ATOM 860 O O . LEU A 1 104 ? 19.277 2.091 -41.773 1.00 95.38 104 LEU A O 1
ATOM 864 N N . ALA A 1 105 ? 19.817 1.572 -39.658 1.00 94.62 105 ALA A N 1
ATOM 865 C CA . ALA A 1 105 ? 21.237 1.363 -39.932 1.00 94.62 105 ALA A CA 1
ATOM 866 C C . ALA A 1 105 ? 21.461 0.230 -40.942 1.00 94.62 105 ALA A C 1
ATOM 868 O O . ALA A 1 105 ? 22.289 0.363 -41.842 1.00 94.62 105 ALA A O 1
ATOM 869 N N . PHE A 1 106 ? 20.691 -0.856 -40.842 1.00 94.38 106 PHE A N 1
ATOM 870 C CA . PHE A 1 106 ? 20.757 -1.961 -41.795 1.00 94.38 106 PHE A CA 1
ATOM 871 C C . PHE A 1 106 ? 20.376 -1.524 -43.217 1.00 94.38 106 PHE A C 1
ATOM 873 O O . PHE A 1 106 ? 21.068 -1.876 -44.171 1.00 94.38 106 PHE A O 1
ATOM 880 N N . VAL A 1 107 ? 19.342 -0.689 -43.371 1.00 93.56 107 VAL A N 1
ATOM 881 C CA . VAL A 1 107 ? 18.978 -0.103 -44.674 1.00 93.56 107 VAL A CA 1
ATOM 882 C C . VAL A 1 107 ? 20.121 0.747 -45.235 1.00 93.56 107 VAL A C 1
ATOM 884 O O . VAL A 1 107 ? 20.471 0.595 -46.405 1.00 93.56 107 VAL A O 1
ATOM 887 N N . PHE A 1 108 ? 20.756 1.590 -44.416 1.00 91.12 108 PHE A N 1
ATOM 888 C CA . PHE A 1 108 ? 21.914 2.377 -44.854 1.00 91.12 108 PHE A CA 1
ATOM 889 C C . PHE A 1 108 ? 23.099 1.501 -45.280 1.00 91.12 108 PHE A C 1
ATOM 891 O O . PHE A 1 108 ? 23.749 1.808 -46.279 1.00 91.12 108 PHE A O 1
ATOM 898 N N . LEU A 1 109 ? 23.354 0.389 -44.584 1.00 90.62 109 LEU A N 1
ATOM 899 C CA . LEU A 1 109 ? 24.389 -0.575 -44.971 1.00 90.62 109 LEU A CA 1
ATOM 900 C C . LEU A 1 109 ? 24.071 -1.263 -46.307 1.00 90.62 109 LEU A C 1
ATOM 902 O O . LEU A 1 109 ? 24.967 -1.427 -47.132 1.00 90.62 109 LEU A O 1
ATOM 906 N N . LEU A 1 110 ? 22.808 -1.610 -46.570 1.00 90.69 110 LEU A N 1
ATOM 907 C CA . LEU A 1 110 ? 22.398 -2.151 -47.870 1.00 90.69 110 LEU A CA 1
ATOM 908 C C . LEU A 1 110 ? 22.604 -1.131 -48.996 1.00 90.69 110 LEU A C 1
ATOM 910 O O . LEU A 1 110 ? 23.174 -1.467 -50.035 1.00 90.69 110 LEU A O 1
ATOM 914 N N . VAL A 1 111 ? 22.201 0.125 -48.782 1.00 90.31 111 VAL A N 1
ATOM 915 C CA . VAL A 1 111 ? 22.429 1.214 -49.748 1.00 90.31 111 VAL A CA 1
ATOM 916 C C . VAL A 1 111 ? 23.923 1.441 -49.971 1.00 90.31 111 VAL A C 1
ATOM 918 O O . VAL A 1 111 ? 24.335 1.707 -51.093 1.00 90.31 111 VAL A O 1
ATOM 921 N N . LEU A 1 112 ? 24.757 1.287 -48.945 1.00 89.44 112 LEU A N 1
ATOM 922 C CA . LEU A 1 112 ? 26.208 1.401 -49.074 1.00 89.44 112 LEU A CA 1
ATOM 923 C C . LEU A 1 112 ? 26.817 0.293 -49.949 1.00 89.44 112 LEU A C 1
ATOM 925 O O . LEU A 1 112 ? 27.743 0.564 -50.717 1.00 89.44 112 LEU A O 1
ATOM 929 N N . ILE A 1 113 ? 26.309 -0.939 -49.847 1.00 88.69 113 ILE A N 1
ATOM 930 C CA . ILE A 1 113 ? 26.795 -2.089 -50.628 1.00 88.69 113 ILE A CA 1
ATOM 931 C C . ILE A 1 113 ? 26.365 -1.977 -52.097 1.00 88.69 113 ILE A C 1
ATOM 933 O O . ILE A 1 113 ? 27.188 -2.174 -52.990 1.00 88.69 113 ILE A O 1
ATOM 937 N N . TYR A 1 114 ? 25.097 -1.644 -52.349 1.00 88.44 114 TYR A N 1
ATOM 938 C CA . TYR A 1 114 ? 24.505 -1.663 -53.694 1.00 88.44 114 TYR A CA 1
ATOM 939 C C . TYR A 1 114 ? 24.442 -0.287 -54.383 1.00 88.44 114 TYR A C 1
ATOM 941 O O . TYR A 1 114 ? 24.123 -0.201 -55.567 1.00 88.44 114 TYR A O 1
ATOM 949 N N . GLY A 1 115 ? 24.740 0.798 -53.667 1.00 82.81 115 GLY A N 1
ATOM 950 C CA . GLY A 1 115 ? 24.674 2.174 -54.157 1.00 82.81 115 GLY A CA 1
ATOM 951 C C . GLY A 1 115 ? 25.975 2.674 -54.790 1.00 82.81 115 GLY A C 1
ATOM 952 O O . GLY A 1 115 ? 27.078 2.203 -54.503 1.00 82.81 115 GLY A O 1
ATOM 953 N N . SER A 1 116 ? 25.847 3.674 -55.665 1.00 68.69 116 SER A N 1
ATOM 954 C CA . SER A 1 116 ? 26.950 4.186 -56.488 1.00 68.69 116 SER A CA 1
ATOM 955 C C . SER A 1 116 ? 27.614 5.472 -55.972 1.00 68.69 116 SER A C 1
ATOM 957 O O . SER A 1 116 ? 28.620 5.882 -56.548 1.00 68.69 116 SER A O 1
ATOM 959 N N . ARG A 1 117 ? 27.117 6.113 -54.898 1.00 68.88 117 ARG A N 1
ATOM 960 C CA . ARG A 1 117 ? 27.631 7.412 -54.405 1.00 68.88 117 ARG A CA 1
ATOM 961 C C . ARG A 1 117 ? 27.865 7.461 -52.889 1.00 68.88 117 ARG A C 1
ATOM 963 O O . ARG A 1 117 ? 27.141 6.832 -52.129 1.00 68.88 117 ARG A O 1
ATOM 970 N N . ASP A 1 118 ? 28.901 8.210 -52.497 1.00 75.44 118 ASP A N 1
ATOM 971 C CA . ASP A 1 118 ? 29.280 8.620 -51.130 1.00 75.44 118 ASP A CA 1
ATOM 972 C C . ASP A 1 118 ? 29.299 7.530 -50.048 1.00 75.44 118 ASP A C 1
ATOM 974 O O . ASP A 1 118 ? 28.780 7.680 -48.939 1.00 75.44 118 ASP A O 1
ATOM 978 N N . LYS A 1 119 ? 30.008 6.437 -50.349 1.00 82.81 119 LYS A N 1
ATOM 979 C CA . LYS A 1 119 ? 30.170 5.274 -49.459 1.00 82.81 119 LYS A CA 1
ATOM 980 C C . LYS A 1 119 ? 30.740 5.628 -48.079 1.00 82.81 119 LYS A C 1
ATOM 982 O O . LYS A 1 119 ? 30.323 5.043 -47.087 1.00 82.81 119 LYS A O 1
ATOM 987 N N . LEU A 1 120 ? 31.668 6.586 -47.998 1.00 86.75 120 LEU A N 1
ATOM 988 C CA . LEU A 1 120 ? 32.287 6.983 -46.726 1.00 86.75 120 LEU A CA 1
ATOM 989 C C . LEU A 1 120 ? 31.293 7.691 -45.797 1.00 86.75 120 LEU A C 1
ATOM 991 O O . LEU A 1 120 ? 31.192 7.329 -44.629 1.00 86.75 120 LEU A O 1
ATOM 995 N N . ALA A 1 121 ? 30.522 8.654 -46.309 1.00 87.44 121 ALA A N 1
ATOM 996 C CA . ALA A 1 121 ? 29.530 9.374 -45.509 1.00 87.44 121 ALA A CA 1
ATOM 997 C C . ALA A 1 121 ? 28.427 8.430 -45.003 1.00 87.44 121 ALA A C 1
ATOM 999 O O . ALA A 1 121 ? 28.086 8.454 -43.821 1.00 87.44 121 ALA A O 1
ATOM 1000 N N . LEU A 1 122 ? 27.931 7.542 -45.872 1.00 88.56 122 LEU A N 1
ATOM 1001 C CA . LEU A 1 122 ? 26.940 6.523 -45.514 1.00 88.56 122 LEU A CA 1
ATOM 1002 C C . LEU A 1 122 ? 27.453 5.562 -44.433 1.00 88.56 122 LEU A C 1
ATOM 1004 O O . LEU A 1 122 ? 26.698 5.214 -43.525 1.00 88.56 122 LEU A O 1
ATOM 1008 N N . LEU A 1 123 ? 28.734 5.177 -44.489 1.00 90.75 123 LEU A N 1
ATOM 1009 C CA . LEU A 1 123 ? 29.352 4.321 -43.477 1.00 90.75 123 LEU A CA 1
ATOM 1010 C C . LEU A 1 123 ? 29.345 5.000 -42.107 1.00 90.75 123 LEU A C 1
ATOM 1012 O O . LEU A 1 123 ? 28.897 4.402 -41.131 1.00 90.75 123 LEU A O 1
ATOM 1016 N N . TYR A 1 124 ? 29.805 6.253 -42.035 1.00 93.12 124 TYR A N 1
ATOM 1017 C CA . TYR A 1 124 ? 29.842 6.999 -40.776 1.00 93.12 124 TYR A CA 1
ATOM 1018 C C . TYR A 1 124 ? 28.444 7.210 -40.193 1.00 93.12 124 TYR A C 1
ATOM 1020 O O . TYR A 1 124 ? 28.268 7.059 -38.986 1.00 93.12 124 TYR A O 1
ATOM 1028 N N . VAL A 1 125 ? 27.441 7.488 -41.034 1.00 92.75 125 VAL A N 1
ATOM 1029 C CA . VAL A 1 125 ? 26.043 7.611 -40.595 1.00 92.75 125 VAL A CA 1
ATOM 1030 C C . VAL A 1 125 ? 25.523 6.282 -40.040 1.00 92.75 125 VAL A C 1
ATOM 1032 O O . VAL A 1 125 ? 24.976 6.261 -38.939 1.00 92.75 125 VAL A O 1
ATOM 1035 N N . ALA A 1 126 ? 25.731 5.165 -40.743 1.00 93.06 126 ALA A N 1
ATOM 1036 C CA . ALA A 1 126 ? 25.289 3.849 -40.278 1.00 93.06 126 ALA A CA 1
ATOM 1037 C C . ALA A 1 126 ? 25.953 3.455 -38.947 1.00 93.06 126 ALA A C 1
ATOM 1039 O O . ALA A 1 126 ? 25.273 3.006 -38.023 1.00 93.06 126 ALA A O 1
ATOM 1040 N N . VAL A 1 127 ? 27.264 3.684 -38.817 1.00 94.81 127 VAL A N 1
ATOM 1041 C CA . VAL A 1 127 ? 28.012 3.434 -37.575 1.00 94.81 127 VAL A CA 1
ATOM 1042 C C . VAL A 1 127 ? 27.509 4.327 -36.441 1.00 94.81 127 VAL A C 1
ATOM 1044 O O . VAL A 1 127 ? 27.289 3.833 -35.338 1.00 94.81 127 VAL A O 1
ATOM 1047 N N . ALA A 1 128 ? 27.261 5.615 -36.694 1.00 96.12 128 ALA A N 1
ATOM 1048 C CA . ALA A 1 128 ? 26.729 6.530 -35.685 1.00 96.12 128 ALA A CA 1
ATOM 1049 C C . ALA A 1 128 ? 25.345 6.090 -35.176 1.00 96.12 128 ALA A C 1
ATOM 1051 O O . ALA A 1 128 ? 25.103 6.108 -33.968 1.00 96.12 128 ALA A O 1
ATOM 1052 N N . ILE A 1 129 ? 24.462 5.635 -36.073 1.00 95.88 129 ILE A N 1
ATOM 1053 C CA . ILE A 1 129 ? 23.137 5.112 -35.711 1.00 95.88 129 ILE A CA 1
ATOM 1054 C C . ILE A 1 129 ? 23.264 3.838 -34.862 1.00 95.88 129 ILE A C 1
ATOM 1056 O O . ILE A 1 129 ? 22.570 3.713 -33.853 1.00 95.88 129 ILE A O 1
ATOM 1060 N N . LEU A 1 130 ? 24.168 2.916 -35.216 1.00 95.69 130 LEU A N 1
ATOM 1061 C CA . LEU A 1 130 ? 24.416 1.701 -34.428 1.00 95.69 130 LEU A CA 1
ATOM 1062 C C . LEU A 1 130 ? 24.964 2.020 -33.034 1.00 95.69 130 LEU A C 1
ATOM 1064 O O . LEU A 1 130 ? 24.477 1.467 -32.049 1.00 95.69 130 LEU A O 1
ATOM 1068 N N . CYS A 1 131 ? 25.927 2.939 -32.935 1.00 96.88 131 CYS A N 1
ATOM 1069 C CA . CYS A 1 131 ? 26.457 3.400 -31.653 1.00 96.88 131 CYS A CA 1
ATOM 1070 C C . CYS A 1 131 ? 25.360 4.026 -30.782 1.00 96.88 131 CYS A C 1
ATOM 1072 O O . CYS A 1 131 ? 25.289 3.743 -29.586 1.00 96.88 131 CYS A O 1
ATOM 1074 N N . LEU A 1 132 ? 24.473 4.834 -31.373 1.00 96.12 132 LEU A N 1
ATOM 1075 C CA . LEU A 1 132 ? 23.343 5.430 -30.662 1.00 96.12 132 LEU A CA 1
ATOM 1076 C C . LEU A 1 132 ? 22.349 4.366 -30.175 1.00 96.12 132 LEU A C 1
ATOM 1078 O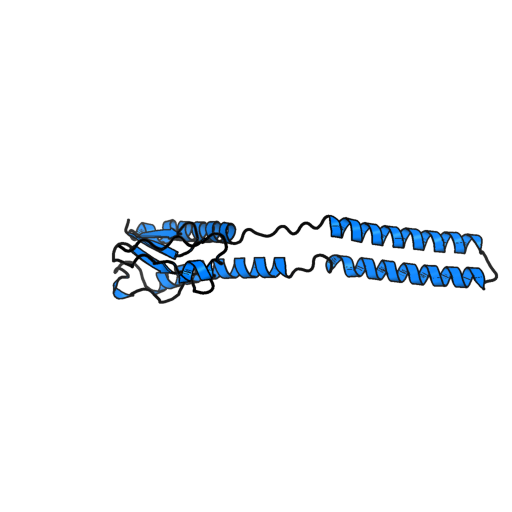 O . LEU A 1 132 ? 21.926 4.411 -29.021 1.00 96.12 132 LEU A O 1
ATOM 1082 N N . ALA A 1 133 ? 22.005 3.391 -31.019 1.00 95.88 133 ALA A N 1
ATOM 1083 C CA . ALA A 1 133 ? 21.121 2.292 -30.639 1.00 95.88 133 ALA A CA 1
ATOM 1084 C C . ALA A 1 133 ? 21.717 1.459 -29.492 1.00 95.88 133 ALA A C 1
ATOM 1086 O O . ALA A 1 133 ? 21.027 1.179 -28.510 1.00 95.88 133 ALA A O 1
ATOM 1087 N N . ALA A 1 134 ? 23.011 1.133 -29.571 1.00 95.38 134 ALA A N 1
ATOM 1088 C CA . ALA A 1 134 ? 23.730 0.427 -28.516 1.00 95.38 134 ALA A CA 1
ATOM 1089 C C . ALA A 1 134 ? 23.716 1.220 -27.198 1.00 95.38 134 ALA A C 1
ATOM 1091 O O . ALA A 1 134 ? 23.374 0.670 -26.149 1.00 95.38 134 ALA A O 1
ATOM 1092 N N . LEU A 1 135 ? 23.990 2.526 -27.250 1.00 96.25 135 LEU A N 1
ATOM 1093 C CA . LEU A 1 135 ? 23.951 3.397 -26.075 1.00 96.25 135 LEU A CA 1
ATOM 1094 C C . LEU A 1 135 ? 22.557 3.426 -25.432 1.00 96.25 135 LEU A C 1
ATOM 1096 O O . LEU A 1 135 ? 22.440 3.279 -24.217 1.00 96.25 135 LEU A O 1
ATOM 1100 N N . LEU A 1 136 ? 21.497 3.561 -26.233 1.00 93.69 136 LEU A N 1
ATOM 1101 C CA . LEU A 1 136 ? 20.118 3.544 -25.741 1.00 93.69 136 LEU A CA 1
ATOM 1102 C C . LEU A 1 136 ? 19.771 2.211 -25.069 1.00 93.69 136 LEU A C 1
ATOM 1104 O O . LEU A 1 136 ? 19.192 2.210 -23.983 1.00 93.69 136 LEU A O 1
ATOM 1108 N N . THR A 1 137 ? 20.160 1.078 -25.663 1.00 93.56 137 THR A N 1
ATOM 1109 C CA . THR A 1 137 ? 19.953 -0.234 -25.027 1.00 93.56 137 THR A CA 1
ATOM 1110 C C . THR A 1 137 ? 20.712 -0.359 -23.709 1.00 93.56 137 THR A C 1
ATOM 1112 O O . THR A 1 137 ? 20.146 -0.834 -22.726 1.00 93.56 137 THR A O 1
ATOM 1115 N N . LEU A 1 138 ? 21.948 0.140 -23.643 1.00 94.31 138 LEU A N 1
ATOM 1116 C CA . LEU A 1 138 ? 22.762 0.110 -22.431 1.00 94.31 138 LEU A CA 1
ATOM 1117 C C . LEU A 1 138 ? 22.142 0.967 -21.322 1.00 94.31 138 LEU A C 1
ATOM 1119 O O . LEU A 1 138 ? 22.079 0.521 -20.179 1.00 94.31 138 LEU A O 1
ATOM 1123 N N . ILE A 1 139 ? 21.610 2.148 -21.653 1.00 92.44 139 ILE A N 1
ATOM 1124 C CA . ILE A 1 139 ? 20.875 2.998 -20.703 1.00 92.44 139 ILE A CA 1
ATOM 1125 C C . ILE A 1 139 ? 19.666 2.251 -20.133 1.00 92.44 139 ILE A C 1
ATOM 1127 O O . ILE A 1 139 ? 19.457 2.275 -18.920 1.00 92.44 139 ILE A O 1
ATOM 1131 N N . VAL A 1 140 ? 18.881 1.572 -20.978 1.00 91.25 140 VAL A N 1
ATOM 1132 C CA . VAL A 1 140 ? 17.719 0.796 -20.518 1.00 91.25 140 VAL A CA 1
ATOM 1133 C C . VAL A 1 140 ? 18.151 -0.340 -19.595 1.00 91.25 140 VAL A C 1
ATOM 1135 O O . VAL A 1 140 ? 17.559 -0.504 -18.529 1.00 91.25 140 VAL A O 1
ATOM 1138 N N . VAL A 1 141 ? 19.196 -1.089 -19.951 1.00 90.00 141 VAL A N 1
ATOM 1139 C CA . VAL A 1 141 ? 19.719 -2.185 -19.120 1.00 90.00 141 VAL A CA 1
ATOM 1140 C C . VAL A 1 141 ? 20.226 -1.655 -17.778 1.00 90.00 141 VAL A C 1
ATOM 1142 O O . VAL A 1 141 ? 19.832 -2.170 -16.734 1.00 90.00 141 VAL A O 1
ATOM 1145 N N . ALA A 1 142 ? 21.022 -0.583 -17.783 1.00 90.38 142 ALA A N 1
ATOM 1146 C CA . ALA A 1 142 ? 21.543 0.034 -16.567 1.00 90.38 142 ALA A CA 1
ATOM 1147 C C . ALA A 1 142 ? 20.414 0.530 -15.652 1.00 90.38 142 ALA A C 1
ATOM 1149 O O . ALA A 1 142 ? 20.425 0.265 -14.450 1.00 90.38 142 ALA A O 1
ATOM 1150 N N . LYS A 1 143 ? 19.398 1.197 -16.217 1.00 88.00 143 LYS A N 1
ATOM 1151 C CA . LYS A 1 143 ? 18.221 1.642 -15.460 1.00 88.00 143 LYS A CA 1
ATOM 1152 C C . LYS A 1 143 ? 17.416 0.474 -14.913 1.00 88.00 143 LYS A C 1
ATOM 1154 O O . LYS A 1 143 ? 17.016 0.534 -13.759 1.00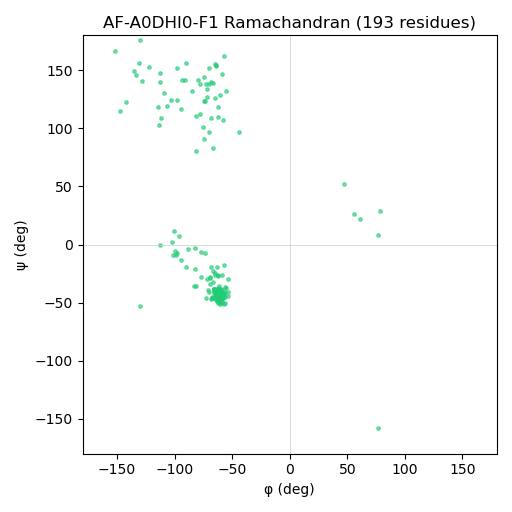 88.00 143 LYS A O 1
ATOM 1159 N N . THR A 1 144 ? 17.227 -0.579 -15.701 1.00 85.81 144 THR A N 1
ATOM 1160 C CA . THR A 1 144 ? 16.509 -1.783 -15.262 1.00 85.81 144 THR A CA 1
ATOM 1161 C C . THR A 1 144 ? 17.227 -2.451 -14.095 1.00 85.81 144 THR A C 1
ATOM 1163 O O . THR A 1 144 ? 16.581 -2.883 -13.149 1.00 85.81 144 THR A O 1
ATOM 1166 N N . TRP A 1 145 ? 18.560 -2.477 -14.118 1.00 84.38 145 TRP A N 1
ATOM 1167 C CA . TRP A 1 145 ? 19.349 -3.064 -13.039 1.00 84.38 145 TRP A CA 1
ATOM 1168 C C . TRP A 1 145 ? 19.347 -2.220 -11.758 1.00 84.38 145 TRP A C 1
ATOM 1170 O O . TRP A 1 145 ? 19.421 -2.766 -10.666 1.00 84.38 145 TRP A O 1
ATOM 1180 N N . SER A 1 146 ? 19.210 -0.895 -11.879 1.00 81.75 146 SER A N 1
ATOM 1181 C CA . SER A 1 146 ? 19.087 0.019 -10.732 1.00 81.75 146 SER A CA 1
ATOM 1182 C C . SER A 1 146 ? 17.670 0.118 -10.148 1.00 81.75 146 SER A C 1
ATOM 1184 O O . SER A 1 146 ? 17.467 0.845 -9.177 1.00 81.75 146 SER A O 1
ATOM 1186 N N . LEU A 1 147 ? 16.671 -0.550 -10.736 1.00 76.81 147 LEU A N 1
ATOM 1187 C CA . LEU A 1 147 ? 15.308 -0.580 -10.202 1.00 76.81 147 LEU A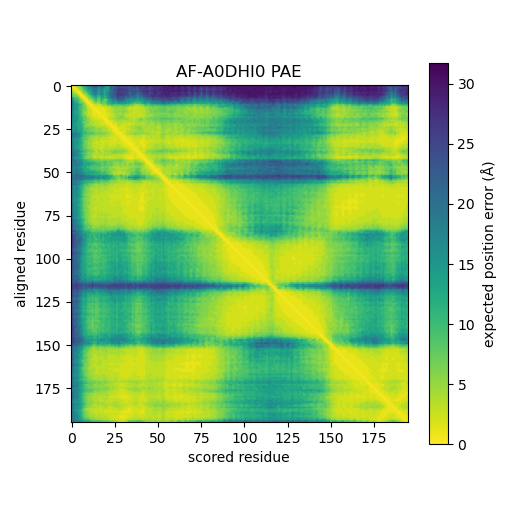 CA 1
ATOM 1188 C C . LEU A 1 147 ? 15.223 -1.626 -9.089 1.00 76.81 147 LEU A C 1
ATOM 1190 O O . LEU A 1 147 ? 14.751 -2.740 -9.300 1.00 76.81 147 LEU A O 1
ATOM 1194 N N . GLU A 1 148 ? 15.665 -1.261 -7.890 1.00 69.81 148 GLU A N 1
ATOM 1195 C CA . GLU A 1 148 ? 15.322 -2.027 -6.696 1.00 69.81 148 GLU A CA 1
ATOM 1196 C C . GLU A 1 148 ? 13.848 -1.769 -6.343 1.00 69.81 148 GLU A C 1
ATOM 1198 O O . GLU A 1 148 ? 13.448 -0.611 -6.163 1.00 69.81 148 GLU A O 1
ATOM 1203 N N . PRO A 1 149 ? 13.004 -2.811 -6.253 1.00 66.31 149 PRO A N 1
ATOM 1204 C CA . PRO A 1 149 ? 11.637 -2.637 -5.799 1.00 66.31 149 PRO A CA 1
ATOM 1205 C C . PRO A 1 149 ? 11.647 -2.257 -4.314 1.00 66.31 149 PRO A C 1
ATOM 1207 O O . PRO A 1 149 ? 11.943 -3.073 -3.441 1.00 66.31 149 PRO A O 1
ATOM 1210 N N . GLN A 1 150 ? 11.310 -1.003 -4.016 1.00 66.38 150 GLN A N 1
ATOM 1211 C CA . GLN A 1 150 ? 11.012 -0.582 -2.652 1.00 66.38 150 GLN A CA 1
ATOM 1212 C C . GLN A 1 150 ? 9.633 -1.119 -2.281 1.00 66.38 150 GLN A C 1
ATOM 1214 O O . GLN A 1 150 ? 8.616 -0.489 -2.555 1.00 66.38 150 GLN A O 1
ATOM 1219 N N . PHE A 1 151 ? 9.591 -2.314 -1.699 1.00 75.31 151 PHE A N 1
ATOM 1220 C CA . PHE A 1 151 ? 8.343 -2.867 -1.197 1.00 75.31 151 PHE A CA 1
ATOM 1221 C C . PHE A 1 151 ? 7.944 -2.155 0.091 1.00 75.31 151 PHE A C 1
ATOM 1223 O O . PHE A 1 151 ? 8.695 -2.143 1.069 1.00 75.31 151 PHE A O 1
ATOM 1230 N N . MET A 1 152 ? 6.739 -1.591 0.110 1.00 83.00 152 MET A N 1
ATOM 1231 C CA . MET A 1 152 ? 6.147 -1.090 1.340 1.00 83.00 152 MET A CA 1
ATOM 1232 C C . MET A 1 152 ? 5.991 -2.232 2.357 1.00 83.00 152 MET A C 1
ATOM 1234 O O . MET A 1 152 ? 5.372 -3.267 2.077 1.00 83.00 152 MET A O 1
ATOM 1238 N N . ASP A 1 153 ? 6.493 -2.015 3.574 1.00 88.56 153 ASP A N 1
ATOM 1239 C CA . ASP A 1 153 ? 6.128 -2.843 4.721 1.00 88.56 153 ASP A CA 1
ATOM 1240 C C . ASP A 1 153 ? 4.670 -2.551 5.097 1.00 88.56 153 ASP A C 1
ATOM 1242 O O . ASP A 1 153 ? 4.345 -1.569 5.771 1.00 88.56 153 ASP A O 1
ATOM 1246 N N . LEU A 1 154 ? 3.783 -3.406 4.591 1.00 89.19 154 LEU A N 1
ATOM 1247 C CA . LEU A 1 154 ? 2.342 -3.275 4.741 1.00 89.19 154 LEU A CA 1
ATOM 1248 C C . LEU A 1 154 ? 1.909 -3.242 6.206 1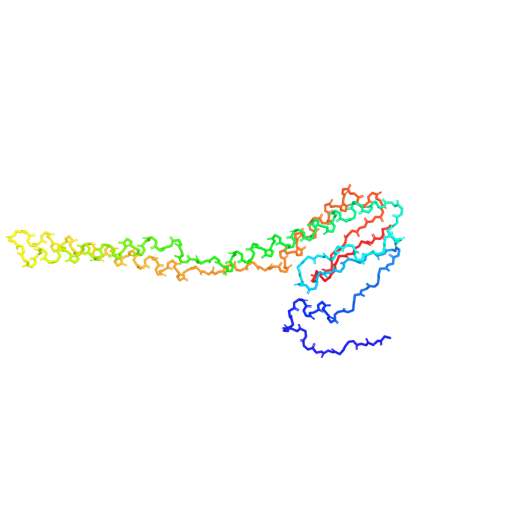.00 89.19 154 LEU A C 1
ATOM 1250 O O . LEU A 1 154 ? 1.034 -2.453 6.550 1.00 89.19 154 LEU A O 1
ATOM 1254 N N . GLU A 1 155 ? 2.470 -4.107 7.052 1.00 89.38 155 GLU A N 1
ATOM 1255 C CA . GLU A 1 155 ? 2.023 -4.241 8.441 1.00 89.38 155 GLU A CA 1
ATOM 1256 C C . GLU A 1 155 ? 2.355 -2.968 9.211 1.00 89.38 155 GLU A C 1
ATOM 1258 O O . GLU A 1 155 ? 1.484 -2.374 9.851 1.00 89.38 155 GLU A O 1
ATOM 1263 N N . LYS A 1 156 ? 3.582 -2.468 9.038 1.00 91.75 156 LYS A N 1
ATOM 1264 C CA . LYS A 1 156 ? 4.019 -1.206 9.631 1.00 91.75 156 LYS A CA 1
ATOM 1265 C C . LYS A 1 156 ? 3.229 -0.010 9.096 1.00 91.75 156 LYS A C 1
ATOM 1267 O O . LYS A 1 156 ? 2.826 0.856 9.873 1.00 91.75 156 LYS A O 1
ATOM 1272 N N . ALA A 1 157 ? 2.977 0.045 7.787 1.00 93.31 157 ALA A N 1
ATOM 1273 C CA . ALA A 1 157 ? 2.200 1.121 7.174 1.00 93.31 157 ALA A CA 1
ATOM 1274 C C . ALA A 1 157 ? 0.745 1.134 7.671 1.00 93.31 157 ALA A C 1
ATOM 1276 O O . ALA A 1 157 ? 0.228 2.194 8.033 1.00 93.31 157 ALA A O 1
ATOM 1277 N N . GLN A 1 158 ? 0.103 -0.038 7.743 1.00 93.94 158 GLN A N 1
ATOM 1278 C CA . GLN A 1 158 ? -1.248 -0.186 8.285 1.00 93.94 158 GLN A CA 1
ATOM 1279 C C . GLN A 1 158 ? -1.295 0.216 9.759 1.00 93.94 158 GLN A C 1
ATOM 1281 O O . GLN A 1 158 ? -2.180 0.980 10.140 1.00 93.94 158 GLN A O 1
ATOM 1286 N N . LEU A 1 159 ? -0.333 -0.235 10.570 1.00 95.31 159 LEU A N 1
ATOM 1287 C CA . LEU A 1 159 ? -0.303 0.046 12.004 1.00 95.31 159 LEU A CA 1
ATOM 1288 C C . LEU A 1 159 ? -0.200 1.547 12.244 1.00 95.31 159 LEU A C 1
ATOM 1290 O O . LEU A 1 159 ? -1.013 2.110 12.976 1.00 95.31 159 LEU A O 1
ATOM 1294 N N . ASN A 1 160 ? 0.742 2.203 11.568 1.00 96.06 160 ASN A N 1
ATOM 1295 C CA . ASN A 1 160 ? 0.944 3.640 11.686 1.00 96.06 160 ASN A CA 1
ATOM 1296 C C . ASN A 1 160 ? -0.308 4.417 11.264 1.00 96.06 160 ASN A C 1
ATOM 1298 O O . ASN A 1 160 ? -0.769 5.278 12.010 1.00 96.06 160 ASN A O 1
ATOM 1302 N N . LYS A 1 161 ? -0.897 4.096 10.103 1.00 96.50 161 LYS A N 1
ATOM 1303 C CA . LYS A 1 161 ? -2.043 4.846 9.568 1.00 96.50 161 LYS A CA 1
ATOM 1304 C C . LYS A 1 161 ? -3.337 4.628 10.344 1.00 96.50 161 LYS A C 1
ATOM 1306 O O . LYS A 1 161 ? -4.085 5.582 10.548 1.00 96.50 161 LYS A O 1
ATOM 1311 N N . VAL A 1 162 ? -3.605 3.406 10.797 1.00 96.75 162 VAL A N 1
ATOM 1312 C CA . VAL A 1 162 ? -4.782 3.118 11.631 1.00 96.75 162 VAL A CA 1
ATOM 1313 C C . VAL A 1 162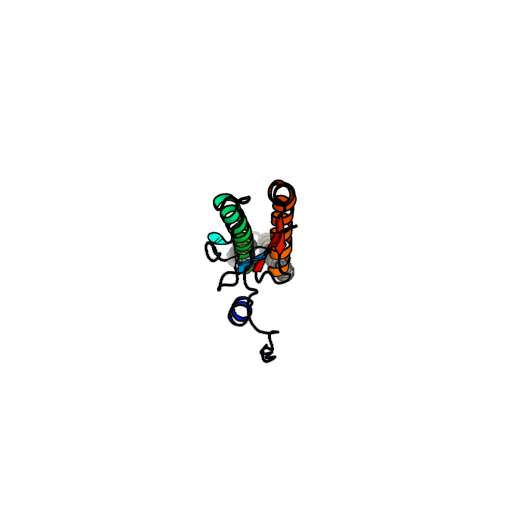 ? -4.618 3.743 13.016 1.00 96.75 162 VAL A C 1
ATOM 1315 O O . VAL A 1 162 ? -5.564 4.346 13.517 1.00 96.75 162 VAL A O 1
ATOM 1318 N N . THR A 1 163 ? -3.423 3.675 13.610 1.00 97.00 163 THR A N 1
ATOM 1319 C CA . THR A 1 163 ? -3.137 4.310 14.908 1.00 97.00 163 THR A CA 1
ATOM 1320 C C . THR A 1 163 ? -3.277 5.829 14.831 1.00 97.00 163 THR A C 1
ATOM 1322 O O . THR A 1 163 ? -3.927 6.426 15.685 1.00 97.00 163 THR A O 1
ATOM 1325 N N . GLU A 1 164 ? -2.729 6.460 13.788 1.00 97.44 164 GLU A N 1
ATOM 1326 C CA . GLU A 1 164 ? -2.889 7.894 13.512 1.00 97.44 164 GLU A CA 1
ATOM 1327 C C . GLU A 1 164 ? -4.376 8.273 13.413 1.00 97.44 164 GLU A C 1
ATOM 1329 O O . GLU A 1 164 ? -4.842 9.179 14.106 1.00 97.44 164 GLU A O 1
ATOM 1334 N N . TYR A 1 165 ? -5.148 7.529 12.615 1.00 97.75 165 TYR A N 1
ATOM 1335 C CA . TYR A 1 165 ? -6.584 7.750 12.459 1.00 97.75 165 TYR A CA 1
ATOM 1336 C C . TYR A 1 165 ? -7.347 7.630 13.786 1.00 97.75 165 TYR A C 1
ATOM 1338 O O . TYR A 1 165 ? -8.116 8.527 14.136 1.00 97.75 165 TYR A O 1
ATOM 1346 N N . LEU A 1 166 ? -7.126 6.557 14.548 1.00 97.12 166 LEU A N 1
ATOM 1347 C CA . LEU A 1 166 ? -7.835 6.324 15.806 1.00 97.12 166 LEU A CA 1
ATOM 1348 C C . LEU A 1 166 ? -7.433 7.318 16.895 1.00 97.12 166 LEU A C 1
ATOM 1350 O O . LEU A 1 166 ? -8.291 7.747 17.659 1.00 97.12 166 LEU A O 1
ATOM 1354 N N . ASN A 1 167 ? -6.176 7.764 16.934 1.00 97.12 167 ASN A N 1
ATOM 1355 C CA . ASN A 1 167 ? -5.758 8.843 17.829 1.00 97.12 167 ASN A CA 1
ATOM 1356 C C . ASN A 1 167 ? -6.489 10.156 17.519 1.00 97.12 167 ASN A C 1
ATOM 1358 O O . ASN A 1 167 ? -6.950 10.830 18.440 1.00 97.12 167 ASN A O 1
ATOM 1362 N N . ASN A 1 168 ? -6.689 10.477 16.239 1.00 97.19 168 ASN A N 1
ATOM 1363 C CA . ASN A 1 168 ? -7.476 11.645 15.845 1.00 97.19 168 ASN A CA 1
ATOM 1364 C C . ASN A 1 168 ? -8.955 11.501 16.249 1.00 97.19 168 ASN A C 1
ATOM 1366 O O . ASN A 1 168 ? -9.562 12.460 16.731 1.00 97.19 168 ASN A O 1
ATOM 1370 N N . GLN A 1 169 ? -9.540 10.305 16.114 1.00 96.56 169 GLN A N 1
ATOM 1371 C CA . GLN A 1 169 ? -10.903 10.020 16.590 1.00 96.56 169 GLN A CA 1
ATOM 1372 C C . GLN A 1 169 ? -11.013 10.101 18.120 1.00 96.56 169 GLN A C 1
ATOM 1374 O O . GLN A 1 169 ? -12.001 10.612 18.650 1.00 96.56 169 GLN A O 1
ATOM 1379 N N . ASN A 1 170 ? -9.986 9.644 18.840 1.00 96.38 170 ASN A N 1
ATOM 1380 C CA . ASN A 1 170 ? -9.921 9.726 20.295 1.00 96.38 170 ASN A CA 1
ATOM 1381 C C . ASN A 1 170 ? -9.997 11.172 20.772 1.00 96.38 170 ASN A C 1
ATOM 1383 O O . ASN A 1 170 ? -10.837 11.477 21.611 1.00 96.38 170 ASN A O 1
ATOM 1387 N N . ILE A 1 171 ? -9.178 12.053 20.199 1.00 95.88 171 ILE A N 1
ATOM 1388 C CA . ILE A 1 171 ? -9.133 13.473 20.571 1.00 95.88 171 ILE A CA 1
ATOM 1389 C C . ILE A 1 171 ? -10.447 14.185 20.222 1.00 95.88 171 ILE A C 1
ATOM 1391 O O . ILE A 1 171 ? -10.921 15.020 20.986 1.00 95.88 171 ILE A O 1
ATOM 1395 N N . SER A 1 172 ? -11.047 13.863 19.074 1.00 93.75 172 SER A N 1
ATOM 1396 C CA . SER A 1 172 ? -12.214 14.593 18.560 1.00 93.75 172 SER A CA 1
ATOM 1397 C C . SER A 1 172 ? -13.557 14.147 19.141 1.00 93.75 172 SER A C 1
ATOM 1399 O O . SER A 1 172 ? -14.443 14.981 19.310 1.00 93.75 172 SER A O 1
ATOM 1401 N N . ILE A 1 173 ? -13.741 12.851 19.421 1.00 94.00 173 ILE A N 1
ATOM 1402 C CA . ILE A 1 173 ? -15.060 12.285 19.752 1.00 94.00 173 ILE A CA 1
ATOM 1403 C C . ILE A 1 173 ? -15.018 11.448 21.030 1.00 94.00 173 ILE A C 1
ATOM 1405 O O . ILE A 1 173 ? -15.848 11.638 21.920 1.00 94.00 173 ILE A O 1
ATOM 1409 N N . TYR A 1 174 ? -14.099 10.482 21.115 1.00 93.31 174 TYR A N 1
ATOM 1410 C CA . TYR A 1 174 ? -14.214 9.405 22.105 1.00 93.31 174 TYR A CA 1
ATOM 1411 C C . TYR A 1 174 ? -13.724 9.804 23.504 1.00 93.31 174 TYR A C 1
ATOM 1413 O O . TYR A 1 174 ? -14.371 9.433 24.483 1.00 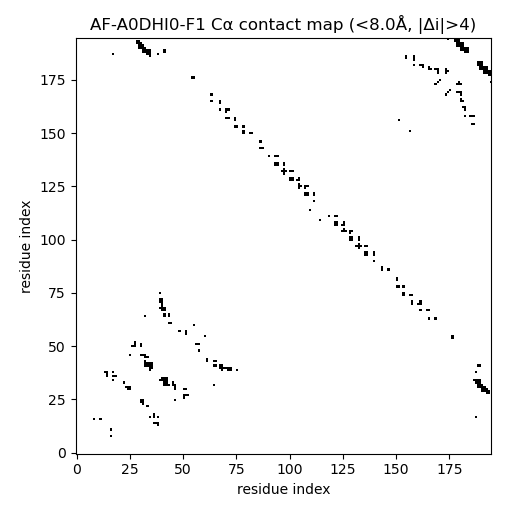93.31 174 TYR A O 1
ATOM 1421 N N . GLN A 1 175 ? -12.678 10.630 23.629 1.00 93.88 175 GLN A N 1
ATOM 1422 C CA . GLN A 1 175 ? -12.188 11.089 24.937 1.00 93.88 175 GLN A CA 1
ATOM 1423 C C . GLN A 1 175 ? -13.237 11.911 25.688 1.00 93.88 175 GLN A C 1
ATOM 1425 O O . GLN A 1 175 ? -13.432 11.703 26.882 1.00 93.88 175 GLN A O 1
ATOM 1430 N N . ALA A 1 176 ? -13.979 12.773 24.985 1.00 92.50 176 ALA A N 1
ATOM 1431 C CA . ALA A 1 176 ? -15.073 13.552 25.572 1.00 92.50 176 ALA A CA 1
ATOM 1432 C C . ALA A 1 176 ? -16.220 12.673 26.108 1.00 92.50 176 ALA A C 1
ATOM 1434 O O . ALA A 1 176 ? -17.024 13.119 26.922 1.00 92.50 176 ALA A O 1
ATOM 1435 N N . LYS A 1 177 ? -16.296 11.421 25.647 1.00 91.75 177 LYS A N 1
ATOM 1436 C CA . LYS A 1 177 ? -17.308 10.434 26.032 1.00 91.75 177 LYS A CA 1
ATOM 1437 C C . LYS A 1 177 ? -16.794 9.403 27.042 1.00 91.75 177 LYS A C 1
ATOM 1439 O O . LYS A 1 177 ? -17.556 8.506 27.389 1.00 91.75 177 LYS A O 1
ATOM 1444 N N . GLY A 1 178 ? -15.540 9.517 27.494 1.00 92.31 178 GLY A N 1
ATOM 1445 C CA . GLY A 1 178 ? -14.914 8.565 28.417 1.00 92.31 178 GLY A CA 1
ATOM 1446 C C . GLY A 1 178 ? -14.428 7.277 27.747 1.00 92.31 178 GLY A C 1
ATOM 1447 O O . GLY A 1 178 ? -14.417 6.230 28.380 1.00 92.31 178 GLY A O 1
ATOM 1448 N N . TYR A 1 179 ? -14.055 7.322 26.464 1.00 93.81 179 TYR A N 1
ATOM 1449 C CA . TYR A 1 179 ? -13.564 6.153 25.730 1.00 93.81 179 TYR A CA 1
ATOM 1450 C C . TYR A 1 179 ? -12.261 6.431 24.974 1.00 93.81 179 TYR A C 1
ATOM 1452 O O . TYR A 1 179 ? -11.959 7.563 24.589 1.00 93.81 179 TYR A O 1
ATOM 1460 N N . LYS A 1 180 ? -11.502 5.367 24.696 1.00 95.94 180 LYS A N 1
ATOM 1461 C CA . LYS A 1 180 ? -10.263 5.399 23.915 1.00 95.94 180 LYS A CA 1
ATOM 1462 C C . LYS A 1 180 ? -10.121 4.176 23.019 1.00 95.94 180 LYS A C 1
ATOM 1464 O O . LYS A 1 180 ? -10.048 3.051 23.504 1.00 95.94 180 LYS A O 1
ATOM 1469 N N . TRP A 1 181 ? -9.983 4.406 21.723 1.00 96.44 181 TRP A N 1
ATOM 1470 C CA . TRP A 1 181 ? -9.535 3.406 20.765 1.00 96.44 181 TRP A CA 1
ATOM 1471 C C . TRP A 1 181 ? -8.047 3.113 20.912 1.00 96.44 181 TRP A C 1
ATOM 1473 O O . TRP A 1 181 ? -7.228 4.026 21.048 1.00 96.44 181 TRP A O 1
ATOM 1483 N N . GLN A 1 182 ? -7.702 1.838 20.821 1.00 95.81 182 GLN A N 1
ATOM 1484 C CA . GLN A 1 182 ? -6.344 1.321 20.808 1.00 95.81 182 GLN A CA 1
ATOM 1485 C C . GLN A 1 182 ? -6.219 0.258 19.715 1.00 95.81 182 GLN A C 1
ATOM 1487 O O . GLN A 1 182 ? -7.179 -0.435 19.371 1.00 95.81 182 GLN A O 1
ATOM 1492 N N . VAL A 1 183 ? -5.021 0.157 19.151 1.00 95.25 183 VAL A N 1
ATOM 1493 C CA . VAL A 1 183 ? -4.688 -0.823 18.118 1.00 95.25 183 VAL A CA 1
ATOM 1494 C C . VAL A 1 183 ? -3.764 -1.851 18.734 1.00 95.25 183 VAL A C 1
ATOM 1496 O O . VAL A 1 183 ? -2.772 -1.488 19.367 1.00 95.25 183 VAL A O 1
ATOM 1499 N N . GLU A 1 184 ? -4.073 -3.129 18.546 1.00 94.19 184 GLU A N 1
ATOM 1500 C CA . GLU A 1 184 ? -3.145 -4.188 18.917 1.00 94.19 184 GLU A CA 1
ATOM 1501 C C . GLU A 1 184 ? -1.892 -4.123 18.013 1.00 94.19 184 GLU A C 1
ATOM 1503 O O . GLU A 1 184 ? -2.036 -3.885 16.812 1.00 94.19 184 GLU A O 1
ATOM 1508 N N . PRO A 1 185 ? -0.665 -4.317 18.538 1.00 89.12 185 PRO A N 1
ATOM 1509 C CA . PRO A 1 185 ? 0.576 -4.112 17.780 1.00 89.12 185 PRO A CA 1
ATOM 1510 C C . PRO A 1 185 ? 0.686 -4.860 16.445 1.00 89.12 185 PRO A C 1
ATOM 1512 O O . PRO A 1 185 ? 1.332 -4.369 15.524 1.00 89.12 185 PRO A O 1
ATOM 1515 N N . ASN A 1 186 ? 0.052 -6.024 16.316 1.00 88.56 186 ASN A N 1
ATOM 1516 C CA . ASN A 1 186 ? 0.042 -6.838 15.101 1.00 88.56 186 ASN A CA 1
ATOM 1517 C C . ASN A 1 186 ? -1.259 -6.681 14.288 1.00 88.56 186 ASN A C 1
ATOM 1519 O O . ASN A 1 186 ? -1.524 -7.458 13.365 1.00 88.56 186 ASN A O 1
ATOM 1523 N N . LEU A 1 187 ? -2.087 -5.682 14.620 1.00 91.94 187 LEU A N 1
ATOM 1524 C CA . LEU A 1 187 ? -3.379 -5.389 13.998 1.00 91.94 187 LEU A CA 1
ATOM 1525 C C . LEU A 1 187 ? -4.354 -6.579 14.010 1.00 91.94 187 LEU A C 1
ATOM 1527 O O . LEU A 1 187 ? -5.216 -6.680 13.129 1.00 91.94 187 LEU A O 1
ATOM 1531 N N . TYR A 1 188 ? -4.246 -7.515 14.953 1.00 91.88 188 TYR A N 1
ATOM 1532 C CA . TYR A 1 188 ? -5.191 -8.635 15.015 1.00 91.88 188 TYR A CA 1
ATOM 1533 C C . TYR A 1 188 ? -6.590 -8.182 15.439 1.00 91.88 188 TYR A C 1
ATOM 1535 O O . TYR A 1 188 ? -7.586 -8.783 15.039 1.00 91.88 188 TYR A O 1
ATOM 1543 N N . TRP A 1 189 ? -6.681 -7.111 16.219 1.00 93.94 189 TRP A N 1
ATOM 1544 C CA . TRP A 1 189 ? -7.930 -6.442 16.555 1.00 93.94 189 TRP A CA 1
ATOM 1545 C C . TRP A 1 189 ? -7.678 -4.961 16.844 1.00 93.94 189 TRP A C 1
ATOM 1547 O O . TRP A 1 189 ? -6.541 -4.521 17.035 1.00 93.94 189 TRP A O 1
ATOM 1557 N N . ILE A 1 190 ? -8.761 -4.198 16.879 1.00 95.06 190 ILE A N 1
ATOM 1558 C CA . ILE A 1 190 ? -8.804 -2.887 17.528 1.00 95.06 190 ILE A CA 1
ATOM 1559 C C . ILE A 1 190 ? -9.715 -2.995 18.737 1.00 95.06 190 ILE A C 1
ATOM 1561 O O . ILE A 1 190 ? -10.675 -3.773 18.734 1.00 95.06 190 ILE A O 1
ATOM 1565 N N . GLU A 1 191 ? -9.401 -2.239 19.778 1.00 94.44 191 GLU A N 1
ATOM 1566 C CA . GLU A 1 191 ? -10.193 -2.231 20.996 1.00 94.44 191 GLU A CA 1
ATOM 1567 C C . GLU A 1 191 ? -10.585 -0.823 21.413 1.00 94.44 191 GLU A C 1
ATOM 1569 O O . GLU A 1 191 ? -9.807 0.119 21.285 1.00 94.44 191 GLU A O 1
ATOM 1574 N N . LEU A 1 192 ? -11.811 -0.680 21.898 1.00 93.44 192 LEU A N 1
ATOM 1575 C CA . LEU A 1 192 ? -12.313 0.543 22.503 1.00 93.44 192 LEU A CA 1
ATOM 1576 C C . LEU A 1 192 ? -12.403 0.311 24.007 1.00 93.44 192 LEU A C 1
ATOM 1578 O O . LEU A 1 192 ? -13.121 -0.583 24.445 1.00 93.44 192 LEU A O 1
ATOM 1582 N N . VAL A 1 193 ? -11.671 1.099 24.784 1.00 93.56 193 VAL A N 1
ATOM 1583 C CA . VAL A 1 193 ? -11.550 0.954 26.239 1.00 93.56 193 VAL A CA 1
ATOM 1584 C C . VAL A 1 193 ? -12.212 2.146 26.923 1.00 93.56 193 VAL A C 1
ATOM 1586 O O . VAL A 1 193 ? -12.072 3.272 26.444 1.00 93.56 193 VAL A O 1
ATOM 1589 N N . VAL A 1 194 ? -12.929 1.910 28.020 1.00 91.19 194 VAL A N 1
ATOM 1590 C CA . VAL A 1 194 ? -13.455 2.972 28.895 1.00 91.19 194 VAL A CA 1
ATOM 1591 C C . VAL A 1 194 ? -12.295 3.608 29.675 1.00 91.19 194 VAL A C 1
ATOM 1593 O O . VAL A 1 194 ? -11.427 2.890 30.171 1.00 91.19 194 VAL A O 1
ATOM 1596 N N . ILE A 1 195 ? -12.245 4.944 29.727 1.00 88.38 195 ILE A N 1
ATOM 1597 C CA . ILE A 1 195 ? -11.242 5.726 30.480 1.00 88.38 195 ILE A CA 1
ATOM 1598 C C . ILE A 1 195 ? -11.776 6.047 31.874 1.00 88.38 195 ILE A C 1
ATOM 1600 O O . ILE A 1 195 ? -12.952 6.467 31.956 1.00 88.38 195 ILE A O 1
#

pLDDT: mean 87.18, std 11.61, range [35.94, 97.75]

Solvent-accessible surface area (backbone atoms only — not comparable to full-atom values): 11144 Å² total; per-residue (Å²): 140,81,81,79,80,90,63,82,66,86,79,52,53,68,29,60,46,55,77,72,52,86,73,77,77,63,48,81,56,32,43,52,38,44,35,29,75,82,54,64,28,48,48,78,89,78,60,66,70,86,49,54,53,97,80,57,56,66,68,62,53,50,51,53,51,51,49,46,22,48,52,32,47,51,54,50,51,50,50,52,50,57,76,67,49,66,80,60,65,82,47,47,66,59,51,53,50,26,54,50,33,46,53,52,23,50,52,40,50,51,46,47,73,78,48,92,72,64,52,68,61,43,46,53,51,25,51,52,36,42,52,50,22,52,50,51,49,48,52,51,52,54,52,58,72,68,61,73,83,84,74,77,61,58,68,63,52,41,49,53,53,44,48,55,51,37,51,54,45,19,74,74,55,32,49,87,63,38,30,40,60,46,68,44,94,82,58,60,31,38,35,40,32,61,105

Nearest PDB structures (foldseek):
  3g67-assembly1_A  TM=4.590E-01  e=1.340E+00  Thermotoga maritima
  4ckg-assembly1_B  TM=4.511E-01  e=7.556E+00  Homo sapiens

Sequence (195 aa):
MKKAKGGDFNFASRAQKIDKLEFPQSSEERFIVKANKDGVGFQWKTYDEKLLGRNIDKQTFDNTVAEATRICRNLWREKQREEHKDPTKAYQPLLYVSVFLILLAFVFLLVLIYGSRDKLALLYVAVAILCLAALLTLIVVAKTWSLEPQFMDLEKAQLNKVTEYLNNQNISIYQAKGYKWQVEPNLYWIELVVI

=== Feature glossary ===
The record interleaves many kinds of information about one protein. Here is each kind framed as the question it answers.

Q: What are the backbone torsion angles?
A: φ (phi) and ψ (psi) are the two rotatable backbone dihedrals per residue: φ is the C(i-1)–N–Cα–C torsion, ψ is the N–Cα–C–N(i+1) torsion, both in degrees on (−180°, 180°]. α-helical residues cluster near (−60°, −45°); β-strand residues near (−120°, +130°). A Ramachandran plot is simply a scatter of (φ, ψ) for every residue.

Q: What is the amino-acid chain?
A: This is the polypeptide sequence — one letter per residue, N-terminus first. Length ranges from a few dozen residues for small domains to over a thousand for large multi-domain proteins.

Q: How mobile is each atom in the crystal?
A: For experimental (PDB) structures, the B-factor (temperature factor) quantifies the positional spread of each atom in the crystal — a combination of thermal vibration and static disorder — in units of Å². High B-factors mark flexible loops or poorly resolved regions; low B-factors mark the rigid, well-ordered core.

Q: Are the domains correctly placed relative to each other?
A: Predicted Aligned Error (PAE) is an AlphaFold confidence matrix: entry (i, j) is the expected error in the position of residue j, in ångströms, when the prediction is superimposed on the true structure at residue i. Low PAE within a block of residues means that block is internally rigid and well-predicted; high PAE between two blocks means their relative placement is uncertain even if each block individually is confident.

Q: How confident is the AlphaFold model at each residue?
A: pLDDT is the predicted lDDT-Cα score: AlphaFold's confidence that the local environment of each residue (all inter-atomic distances within 15 Å) is correctly placed. It is a per-residue number between 0 and 100, with higher meaning more reliable.

Q: What family and function is it annotated with?
A: Functional annotations link the protein to curated databases. InterPro entries identify conserved domains and families by matching the sequence against member-database signatures (Pfam, PROSITE, CDD, …). Gene Ontology (GO) terms describe molecular function, biological process, and cellular component in a controlled vocabulary. CATH places the structure in a hierarchical fold classification (Class/Architecture/Topology/Homologous-superfamily). The organism is the source species.

Q: How big and how compact is the whole molecule?
A: Three whole-structure scalars: the radius of gyration (RMS distance of Cα from centroid, in Å), the count of Cα–Cα contacts (pairs closer than 8 Å and separated by more than four residues in sequence — i.e. tertiary, not local, contacts), and the bounding-box dimensions. Together they distinguish compact globular folds from extended fibres or disordered chains.

Q: What known structures does this most resemble?
A: The Foldseek neighbor list gives the closest experimentally determined structures in the PDB, ranked by structural alignment. TM-score near 1 means near-identical fold; near 0.3 means only rough topology match. This is how one finds what a novel AlphaFold prediction most resembles in the solved-structure universe.

Q: Which residues are buried vs exposed?
A: SASA measures how much of the protein is reachable by solvent. It is computed by rolling a water-sized probe over the atomic surface and summing the exposed area (Å²). Per-residue SASA distinguishes core (buried, low SASA) from surface (exposed, high SASA) residues; total SASA is a whole-molecule size measure.

Q: Which residues are in helices, strands, or loops?
A: Eight-state secondary structure (DSSP): H is the canonical α-helix, G the tighter 3₁₀-helix, I the wider π-helix; E/B are β-structure, T and S are turns and bends, and '-' is everything else. DSSP derives these from the pattern of main-chain N–H···O=C hydrogen bonds, not from the sequence.

Q: Where is each backbone atom in 3D?
A: Structure coordinates are given as an mmCIF _atom_site loop: one row per atom with element, residue name, chain id, sequence number, and x/y/z position in Å. Only the four main-chain atoms per residue are included here; side chains are omitted to keep the record compact.

Q: What if only a Cα trace is available?
A: Three-state secondary structure (P-SEA) collapses the eight DSSP classes into helix (a), strand (b), and coil (c). P-SEA assigns these from Cα geometry alone — distances and angles — without requiring backbone oxygens, so it works on any Cα trace.

Q: What do the rendered images show?
A: The six renders are orthographic views along the three Cartesian axes in both directions. Representation (cartoon, sticks, or surface) and color scheme (sequence-rainbow or by-chain) vary across proteins so the training set covers all the common visualization conventions.

Q: What does the local fold look like, residue by residue?
A: Foldseek's 3Di representation compresses backbone geometry into a per-residue letter drawn from a learned twenty-state alphabet. It captures the tertiary interaction pattern around each residue — which residues are packed against it in space, regardless of where they are in sequence.

Q: What do the diagnostic plots show?
A: The contact map is a binary N×N matrix image: pixel (i, j) is dark where Cα_i and Cα_j are within 8 Å and |i−j|>4. Because the |i−j|>4 filter removes local helical contacts, off-diagonal stripes parallel to the main diagonal indicate parallel β-sheets; stripes perpendicular to it indicate antiparallel β-sheets. The Ramachandran plot scatters every residue's (φ, ψ) pair against the sterically allowed regions. The PAE heatmap renders the predicted-aligned-error matrix.